Protein AF-A0A7J7LYY7-F1 (afdb_monomer)

Foldseek 3Di:
DVVLCVLLVHDDDDDAAALGAQPFHDDPCNCVVVVHPDSLDLANSLVVVVVVCVVVVAAEDEAEAEEVSCLSLWWDDDDDDPDDDDDDDDDDDPPPPTGQCSLVCQQDVNRHHHLAYEYANYDQADQPQDPVLLVLLPDPPPLPNPSLVVNLCCQLPPVVCLQFPDNVVCDPVVSVSSNVSSPRPCSSVSVSVNSVCSVVSHDDPVSLLSRLVSNLVGSYAYEYEAEPRGSRDHPVSVVVSQVSRDHRYDYDYDDDGCVVCVSVPVSVVVSVRD

Mean predicted aligned error: 10.52 Å

Organism: NCBI:txid39325

Secondary structure (DSSP, 8-state):
-HHHHHHHTS-----PPTTSTTSPPPPHHHHHHTTPPPTTSHHHHHHHHHHHHHHTT--EEEEEEEGGGGGGGG-------SS--------S-TTSS-TTHHHHHHHH-SSSEEEEEEEES--TTS--S-HHHHHHHH--TTIIIIIHHHHHHIIIIIIHHHH-SSGGG--HHHHHHHHGGGGSTTHHHHHHHHHHHTTTSPPPHHHHHHHHHHHHTSS-EEEEEEETT-SSS-HHHHHHHHHT--SSEEEEEE-S-HHHHHHHHHHHHHHHH-

pLDDT: mean 70.55, std 17.81, range [19.17, 91.44]

Radius of gyration: 19.5 Å; Cα contacts (8 Å, |Δi|>4): 344; chains: 1; bounding box: 42×56×46 Å

Solvent-accessible surface area (backbone atoms only — not comparable to full-atom values): 16142 Å² total; per-residue (Å²): 97,70,70,56,19,66,72,64,75,44,92,65,87,85,83,55,52,71,47,33,56,82,36,74,28,79,55,68,65,64,32,59,77,68,72,45,77,63,66,72,39,55,46,45,42,42,54,50,51,55,50,48,33,54,77,70,69,44,47,71,43,70,49,77,19,50,39,75,61,37,51,43,75,66,48,32,78,84,87,80,74,90,86,85,88,88,84,89,82,85,94,79,82,88,81,78,81,40,59,59,57,39,52,50,42,49,68,56,40,92,71,40,41,41,37,26,40,35,36,34,60,59,60,67,69,49,82,82,70,51,72,67,56,51,54,49,58,70,50,82,70,53,46,84,84,49,35,50,61,50,46,51,44,43,53,56,55,52,47,48,54,59,71,39,83,59,52,85,73,63,35,74,68,58,46,47,60,66,44,55,35,72,68,41,70,54,27,70,62,33,48,43,52,40,58,66,48,53,76,73,68,48,39,50,75,66,54,48,54,52,46,49,51,53,43,60,80,39,92,36,42,33,39,39,36,36,35,67,71,40,81,84,52,56,48,68,58,54,53,55,54,44,75,69,32,90,84,38,51,49,78,46,77,35,85,60,62,58,80,75,51,42,56,74,61,46,43,65,52,51,66,73,54,111

Nearest PDB structures (foldseek):
  7ukb-assembly1_A  TM=6.869E-01  e=4.680E-05  synthetic construct
  5o2g-assembly1_B  TM=6.557E-01  e=6.205E-05  Rhodopseudomonas palustris
  6azc-assembly2_B  TM=6.457E-01  e=1.713E-04  Physcomitrium patens
  6azb-assembly2_B  TM=6.489E-01  e=2.846E-04  Physcomitrium patens
  6uh8-assembly1_A  TM=6.280E-01  e=5.925E-04  Petunia x hybrida

Sequence (274 aa):
MEVLARQVGYEVVVFDRPGWGLTSPPRKNVWEENQLPNPYKLKTQVDLLLSFCLEMGLSSVVLVGHDDGAQEFGNPKHVSTPACYSVASNPNSASDFLDLDVVLFLGVSPMVQIRGIVFIGVSLSREVIPAFARILLRTTLGKKHLVWPLLRTEITQVVNQRSWYDVTKLTTEVLNLYKVPLCVEGWDEALHEIGKLSSETFLSTQKVVILLKSLEDLPVLVLVVAGAEDALVSLKYFQVMASKLVNSVSLTVLQGPVLAEVHQRINPWICQVL

InterPro domains:
  IPR000073 Alpha/beta hydrolase fold-1 [PF12697] (7-243)
  IPR029058 Alpha/Beta hydrolase fold [G3DSA:3.40.50.1820] (1-272)
  IPR029058 Alpha/Beta hydrolase fold [SSF53474] (2-270)

Structure (mmCIF, N/CA/C/O backbone):
data_AF-A0A7J7LYY7-F1
#
_entry.id   AF-A0A7J7LYY7-F1
#
loop_
_atom_site.group_PDB
_atom_site.id
_atom_site.type_symbol
_atom_site.label_atom_id
_atom_site.label_alt_id
_atom_site.label_comp_id
_atom_site.label_asym_id
_atom_site.label_entity_id
_atom_site.label_seq_id
_atom_site.pdbx_PDB_ins_code
_atom_site.Cartn_x
_atom_site.Cartn_y
_atom_site.Cartn_z
_atom_site.occupancy
_atom_site.B_iso_or_equiv
_atom_site.auth_seq_id
_atom_site.auth_comp_id
_atom_site.auth_asym_id
_atom_site.auth_atom_id
_atom_site.pdbx_PDB_model_num
ATOM 1 N N . MET A 1 1 ? -8.170 -13.752 -1.050 1.00 61.41 1 MET A N 1
ATOM 2 C CA . MET A 1 1 ? -9.074 -12.791 -0.380 1.00 61.41 1 MET A CA 1
ATOM 3 C C . MET A 1 1 ? -10.262 -13.459 0.286 1.00 61.41 1 MET A C 1
ATOM 5 O O . MET A 1 1 ? -10.510 -13.157 1.440 1.00 61.41 1 MET A O 1
ATOM 9 N N . GLU A 1 2 ? -10.929 -14.421 -0.355 1.00 68.69 2 GLU A N 1
ATOM 10 C CA . GLU A 1 2 ? -12.086 -15.121 0.231 1.00 68.69 2 GLU A CA 1
ATOM 11 C C . GLU A 1 2 ? -11.811 -15.776 1.600 1.00 68.69 2 GLU A C 1
ATOM 13 O O . GLU A 1 2 ? -12.620 -15.664 2.514 1.00 68.69 2 GLU A O 1
ATOM 18 N N . VAL A 1 3 ? -10.639 -16.396 1.786 1.00 72.19 3 VAL A N 1
ATOM 19 C CA . VAL A 1 3 ? -10.226 -16.959 3.089 1.00 72.19 3 VAL A CA 1
ATOM 20 C C . VAL A 1 3 ? -10.144 -15.879 4.169 1.00 72.19 3 VAL A C 1
ATOM 22 O O . VAL A 1 3 ? -10.632 -16.088 5.275 1.00 72.19 3 VAL A O 1
ATOM 25 N N . LEU A 1 4 ? -9.568 -14.720 3.840 1.00 68.56 4 LEU A N 1
ATOM 26 C CA . LEU A 1 4 ? -9.442 -13.605 4.771 1.00 68.56 4 LEU A CA 1
ATOM 27 C C . LEU A 1 4 ? -10.813 -13.004 5.089 1.00 68.56 4 LEU A C 1
ATOM 29 O O . LEU A 1 4 ? -11.130 -12.839 6.259 1.00 68.56 4 LEU A O 1
ATOM 33 N N . ALA A 1 5 ? -11.649 -12.774 4.073 1.00 75.38 5 ALA A N 1
ATOM 34 C CA . ALA A 1 5 ? -13.016 -12.286 4.247 1.00 75.38 5 ALA A CA 1
ATOM 35 C C . ALA A 1 5 ? -13.841 -13.199 5.166 1.00 75.38 5 ALA A C 1
ATOM 37 O O . ALA A 1 5 ? -14.487 -12.729 6.098 1.00 75.38 5 ALA A O 1
ATOM 38 N N . ARG A 1 6 ? -13.738 -14.524 4.991 1.00 77.56 6 ARG A N 1
ATOM 39 C CA . ARG A 1 6 ? -14.373 -15.501 5.892 1.00 77.56 6 ARG A CA 1
ATOM 40 C C . ARG A 1 6 ? -13.821 -15.447 7.320 1.00 77.56 6 ARG A C 1
ATOM 42 O O . ARG A 1 6 ? -14.573 -15.692 8.254 1.00 77.56 6 ARG A O 1
ATOM 49 N N . GLN A 1 7 ? -12.531 -15.159 7.496 1.00 72.31 7 GLN A N 1
ATOM 50 C CA . GLN A 1 7 ? -11.904 -15.058 8.819 1.00 72.31 7 GLN A CA 1
ATOM 51 C C . GLN A 1 7 ? -12.288 -13.783 9.571 1.00 72.31 7 GLN A C 1
ATOM 53 O O . GLN A 1 7 ? -12.459 -13.843 10.785 1.00 72.31 7 GLN A O 1
ATOM 58 N N . VAL A 1 8 ? -12.396 -12.643 8.880 1.00 74.75 8 VAL A N 1
ATOM 59 C CA . VAL A 1 8 ? -12.809 -11.377 9.508 1.00 74.75 8 VAL A CA 1
ATOM 60 C C . VAL A 1 8 ? -14.326 -11.223 9.595 1.00 74.75 8 VAL A C 1
ATOM 62 O O . VAL A 1 8 ? -14.799 -10.455 10.420 1.00 74.75 8 VAL A O 1
ATOM 65 N N . GLY A 1 9 ? -15.094 -11.954 8.781 1.00 81.81 9 GLY A N 1
ATOM 66 C CA . GLY A 1 9 ? -16.549 -11.794 8.693 1.00 81.81 9 GLY A CA 1
ATOM 67 C C . GLY A 1 9 ? -16.989 -10.539 7.928 1.00 81.81 9 GLY A C 1
ATOM 68 O O . GLY A 1 9 ? -18.164 -10.192 7.961 1.00 81.81 9 GLY A O 1
ATOM 69 N N . TYR A 1 10 ? -16.061 -9.886 7.226 1.00 83.69 10 TYR A N 1
ATOM 70 C CA . TYR A 1 10 ? -16.274 -8.664 6.453 1.00 83.69 10 TYR A CA 1
ATOM 71 C C . TYR A 1 10 ? -15.799 -8.851 5.012 1.00 83.69 10 TYR A C 1
ATOM 73 O O . TYR A 1 10 ? -14.941 -9.691 4.725 1.00 83.69 10 TYR A O 1
ATOM 81 N N . GLU A 1 11 ? -16.344 -8.051 4.097 1.00 86.25 11 GLU A N 1
ATOM 82 C CA . GLU A 1 11 ? -15.812 -7.959 2.742 1.00 86.25 11 GLU A CA 1
ATOM 83 C C . GLU A 1 11 ? -14.393 -7.385 2.783 1.00 86.25 11 GLU A C 1
ATOM 85 O O . GLU A 1 11 ? -14.117 -6.417 3.492 1.00 86.25 11 GLU A O 1
ATOM 90 N N . VAL A 1 12 ? -13.476 -7.997 2.031 1.00 84.12 12 VAL A N 1
ATOM 91 C CA . VAL A 1 12 ? -12.094 -7.524 1.952 1.00 84.12 12 VAL A CA 1
ATOM 92 C C . VAL A 1 12 ? -11.748 -7.244 0.508 1.00 84.12 12 VAL A C 1
ATOM 94 O O . VAL A 1 12 ? -11.640 -8.160 -0.311 1.00 84.12 12 VAL A O 1
ATOM 97 N N . VAL A 1 13 ? -11.529 -5.965 0.236 1.00 85.25 13 VAL A N 1
ATOM 98 C CA . VAL A 1 13 ? -11.196 -5.450 -1.085 1.00 85.25 13 VAL A CA 1
ATOM 99 C C . VAL A 1 13 ? -9.721 -5.064 -1.110 1.00 85.25 13 VAL A C 1
ATOM 101 O O . VAL A 1 13 ? -9.219 -4.402 -0.206 1.00 85.25 13 VAL A O 1
ATOM 104 N N . VAL A 1 14 ? -9.019 -5.511 -2.148 1.00 83.25 14 VAL A N 1
ATOM 105 C CA . VAL A 1 14 ? -7.637 -5.124 -2.450 1.00 83.25 14 VAL A CA 1
ATOM 106 C C . VAL A 1 14 ? -7.633 -4.646 -3.886 1.00 83.25 14 VAL A C 1
ATOM 108 O O . VAL A 1 14 ? -8.225 -5.292 -4.750 1.00 83.25 14 VAL A O 1
ATOM 111 N 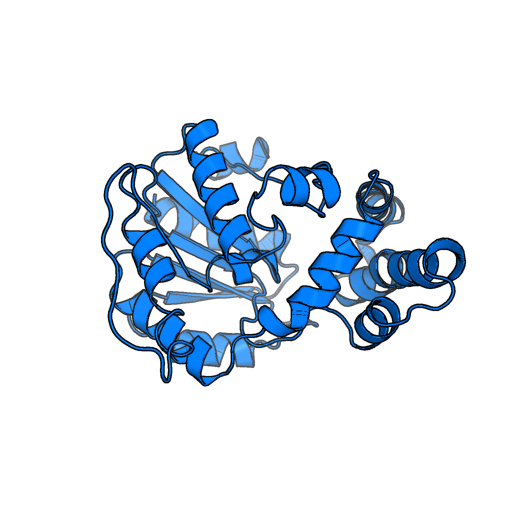N . PHE A 1 15 ? -6.990 -3.515 -4.133 1.00 80.62 15 PHE A N 1
ATOM 112 C CA . PHE A 1 15 ? -6.954 -2.901 -5.447 1.00 80.62 15 PHE A CA 1
ATOM 113 C C . PHE A 1 15 ? -5.536 -2.447 -5.779 1.00 80.62 15 PHE A C 1
ATOM 115 O O . PHE A 1 15 ? -4.739 -2.120 -4.897 1.00 80.62 15 PHE A O 1
ATOM 122 N N . ASP A 1 16 ? -5.249 -2.423 -7.075 1.00 81.94 16 ASP A N 1
ATOM 123 C CA . ASP A 1 16 ? -4.003 -1.915 -7.620 1.00 81.94 16 ASP A CA 1
ATOM 124 C C . ASP A 1 16 ? -4.186 -0.445 -8.009 1.00 81.94 16 ASP A C 1
ATOM 126 O O . ASP A 1 16 ? -5.101 -0.084 -8.755 1.00 81.94 16 ASP A O 1
ATOM 130 N N . ARG A 1 17 ? -3.308 0.426 -7.516 1.00 80.69 17 ARG A N 1
ATOM 131 C CA . ARG A 1 17 ? -3.313 1.852 -7.868 1.00 80.69 17 ARG A CA 1
ATOM 132 C C . ARG A 1 17 ? -2.790 2.079 -9.287 1.00 80.69 17 ARG A C 1
ATOM 134 O O . ARG A 1 17 ? -1.976 1.287 -9.762 1.00 80.69 17 ARG A O 1
ATOM 141 N N . PRO A 1 18 ? -3.146 3.195 -9.949 1.00 82.56 18 PRO A N 1
ATOM 142 C CA . PRO A 1 18 ? -2.504 3.595 -11.197 1.00 82.56 18 PRO A CA 1
ATOM 143 C C . PRO A 1 18 ? -0.972 3.543 -11.106 1.00 82.56 18 PRO A C 1
ATOM 145 O O . PRO A 1 18 ? -0.375 4.172 -10.232 1.00 82.56 18 PRO A O 1
ATOM 148 N N . GLY A 1 19 ? -0.338 2.810 -12.026 1.00 80.81 19 GLY A N 1
ATOM 149 C CA . GLY A 1 19 ? 1.121 2.635 -12.071 1.00 80.81 19 GLY A CA 1
ATOM 150 C C . GLY A 1 19 ? 1.662 1.459 -11.248 1.00 80.81 19 GLY A C 1
ATOM 151 O O . GLY A 1 19 ? 2.860 1.182 -11.312 1.00 80.81 19 GLY A O 1
ATOM 152 N N . TRP A 1 20 ? 0.800 0.742 -10.525 1.00 82.38 20 TRP A N 1
ATOM 153 C CA . TRP A 1 20 ? 1.151 -0.428 -9.726 1.00 82.38 20 TRP A CA 1
ATOM 154 C C . TRP A 1 20 ? 0.286 -1.632 -10.095 1.00 82.38 20 TRP A C 1
ATOM 156 O O . TRP A 1 20 ? -0.831 -1.486 -10.587 1.00 82.38 20 TRP A O 1
ATOM 166 N N . GLY A 1 21 ? 0.819 -2.829 -9.842 1.00 84.19 21 GLY A N 1
ATOM 167 C CA . GLY A 1 21 ? 0.110 -4.083 -10.082 1.00 84.19 21 GLY A CA 1
ATOM 168 C C . GLY A 1 21 ? -0.373 -4.235 -11.527 1.00 84.19 21 GLY A C 1
ATOM 169 O O . GLY A 1 21 ? 0.383 -4.000 -12.469 1.00 84.19 21 GLY A O 1
ATOM 170 N N . LEU A 1 22 ? -1.619 -4.667 -11.701 1.00 83.69 22 LEU A N 1
ATOM 171 C CA . LEU A 1 22 ? -2.226 -4.920 -13.010 1.00 83.69 22 LEU A CA 1
ATOM 172 C C . LEU A 1 22 ? -3.145 -3.788 -13.487 1.00 83.69 22 LEU A C 1
ATOM 174 O O . LEU A 1 22 ? -3.684 -3.862 -14.595 1.00 83.69 22 LEU A O 1
ATOM 178 N N . THR A 1 23 ? -3.312 -2.726 -12.695 1.00 84.06 23 THR A N 1
ATOM 179 C CA . THR A 1 23 ? -4.073 -1.547 -13.116 1.00 84.06 23 THR A CA 1
ATOM 180 C C . THR A 1 23 ? -3.343 -0.846 -14.253 1.00 84.06 23 THR A C 1
ATOM 182 O O . THR A 1 23 ? -2.208 -0.389 -14.109 1.00 84.06 23 THR A O 1
ATOM 185 N N . SER A 1 24 ? -4.021 -0.741 -15.398 1.00 83.44 24 SER A N 1
ATOM 186 C CA . SER A 1 24 ? -3.478 -0.076 -16.583 1.00 83.44 24 SER A CA 1
ATOM 187 C C . SER A 1 24 ? -3.132 1.385 -16.262 1.00 83.44 24 SER A C 1
ATOM 189 O O . SER A 1 24 ? -4.019 2.141 -15.856 1.00 83.44 24 SER A O 1
ATOM 191 N N . PRO A 1 25 ? -1.870 1.812 -16.435 1.00 83.25 25 PRO A N 1
ATOM 192 C CA . PRO A 1 25 ? -1.469 3.173 -16.132 1.00 83.25 25 PRO A CA 1
ATOM 193 C C . PRO A 1 25 ? -2.114 4.167 -17.107 1.00 83.25 25 PRO A C 1
ATOM 195 O O . PRO A 1 25 ? -1.963 4.017 -18.326 1.00 83.25 25 PRO A O 1
ATOM 198 N N . PRO A 1 26 ? -2.800 5.217 -16.619 1.00 86.56 26 PRO A N 1
ATOM 199 C CA . PRO A 1 26 ? -3.327 6.249 -17.495 1.00 86.56 26 PRO A CA 1
ATOM 200 C C . PRO A 1 26 ? -2.183 6.938 -18.240 1.00 86.56 26 PRO A C 1
ATOM 202 O O . PRO A 1 26 ? -1.253 7.487 -17.632 1.00 86.56 26 PRO A O 1
ATOM 205 N N . ARG A 1 27 ? -2.253 6.914 -19.575 1.00 85.62 27 ARG A N 1
ATOM 206 C CA . ARG A 1 27 ? -1.254 7.570 -20.419 1.00 85.62 27 ARG A CA 1
ATOM 207 C C . ARG A 1 27 ? -1.307 9.078 -20.215 1.00 85.62 27 ARG A C 1
ATOM 209 O O . ARG A 1 27 ? -2.380 9.667 -20.111 1.00 85.62 27 ARG A O 1
ATOM 216 N N . LYS A 1 28 ? -0.127 9.698 -20.207 1.00 86.50 28 LYS A N 1
ATOM 217 C CA . LYS A 1 28 ? 0.049 11.127 -19.938 1.00 86.50 28 LYS A CA 1
ATOM 218 C C . LYS A 1 28 ? -0.830 12.031 -20.806 1.00 86.50 28 LYS A C 1
ATOM 220 O O . LYS A 1 28 ? -1.529 12.896 -20.293 1.00 86.50 28 LYS A O 1
ATOM 225 N N . ASN A 1 29 ? -0.845 11.767 -22.107 1.00 85.88 29 ASN A N 1
ATOM 226 C CA . ASN A 1 29 ? -1.644 12.522 -23.062 1.00 85.88 29 ASN A CA 1
ATOM 227 C C . ASN A 1 29 ? -3.151 12.457 -22.762 1.00 85.88 29 ASN A C 1
ATOM 229 O O . ASN A 1 29 ? -3.834 13.458 -22.912 1.00 85.88 29 ASN A O 1
ATOM 233 N N . VAL A 1 30 ? -3.660 11.325 -22.260 1.00 86.06 30 VAL A N 1
ATOM 234 C CA . VAL A 1 30 ? -5.091 11.153 -21.968 1.00 86.06 30 VAL A CA 1
ATOM 235 C C . VAL A 1 30 ? -5.558 12.114 -20.880 1.00 86.06 30 VAL A C 1
ATOM 237 O O . VAL A 1 30 ? -6.607 12.729 -21.035 1.00 86.06 30 VAL A O 1
ATOM 240 N N . TRP A 1 31 ? -4.819 12.269 -19.781 1.00 88.25 31 TRP A N 1
ATOM 241 C CA . TRP A 1 31 ? -5.242 13.192 -18.725 1.00 88.25 31 TRP A CA 1
ATOM 242 C C . TRP A 1 31 ? -4.827 14.642 -18.995 1.00 88.25 31 TRP A C 1
ATOM 244 O O . TRP A 1 31 ? -5.564 15.540 -18.610 1.00 88.25 31 TRP A O 1
ATOM 254 N N . GLU A 1 32 ? -3.730 14.903 -19.714 1.00 88.88 32 GLU A N 1
ATOM 255 C CA . GLU A 1 32 ? -3.366 16.278 -20.094 1.00 88.88 32 GLU A CA 1
ATOM 256 C C . GLU A 1 32 ? -4.334 16.884 -21.119 1.00 88.88 32 GLU A C 1
ATOM 258 O O . GLU A 1 32 ? -4.799 18.006 -20.927 1.00 88.88 32 GLU A O 1
ATOM 263 N N . GLU A 1 33 ? -4.678 16.148 -22.181 1.00 91.44 33 GLU A N 1
ATOM 264 C CA . GLU A 1 33 ? -5.582 16.631 -23.237 1.00 91.44 33 GLU A CA 1
ATOM 265 C C . GLU A 1 33 ? -6.998 16.872 -22.702 1.00 91.44 33 GLU A C 1
ATOM 267 O O . GLU A 1 33 ? -7.645 17.852 -23.070 1.00 91.44 33 GLU A O 1
ATOM 272 N N . ASN A 1 34 ? -7.454 16.022 -21.777 1.00 88.69 34 ASN A N 1
ATOM 273 C CA . ASN A 1 34 ? -8.757 16.155 -21.127 1.00 88.69 34 ASN A CA 1
ATOM 274 C C . ASN A 1 34 ? -8.742 17.090 -19.904 1.00 88.69 34 ASN A C 1
ATOM 276 O O . ASN A 1 34 ? -9.751 17.186 -19.208 1.00 88.69 34 ASN A O 1
ATOM 280 N N . GLN A 1 35 ? -7.621 17.769 -19.624 1.00 89.38 35 GLN A N 1
ATOM 281 C CA . GLN A 1 35 ? -7.454 18.672 -18.473 1.00 89.38 35 GLN A CA 1
ATOM 282 C C . GLN A 1 35 ? -7.794 18.008 -17.122 1.00 89.38 35 GLN A C 1
ATOM 284 O O . GLN A 1 35 ? -8.257 18.657 -16.183 1.00 89.38 35 GLN A O 1
ATOM 289 N N . LEU A 1 36 ? -7.560 16.700 -17.024 1.00 88.62 36 LEU A N 1
ATOM 290 C CA . LEU A 1 36 ? -7.764 15.908 -15.819 1.00 88.62 36 LEU A CA 1
ATOM 291 C C . LEU A 1 36 ? -6.560 16.046 -14.872 1.00 88.62 36 LEU A C 1
ATOM 293 O O . LEU A 1 36 ? -5.426 16.265 -15.316 1.00 88.62 36 LEU A O 1
ATOM 297 N N . PRO A 1 37 ? -6.770 15.905 -13.551 1.00 86.81 37 PRO A N 1
ATOM 298 C CA . PRO A 1 37 ? -5.673 15.925 -12.596 1.00 86.81 37 PRO A CA 1
ATOM 299 C C . PRO A 1 37 ? -4.715 14.748 -12.833 1.00 86.81 37 PRO A C 1
ATOM 301 O O . PRO A 1 37 ? -5.126 13.656 -13.222 1.00 86.81 37 PRO A O 1
ATOM 304 N N . ASN A 1 38 ? -3.424 14.970 -12.572 1.00 86.19 38 ASN A N 1
ATOM 305 C CA . ASN A 1 38 ? -2.407 13.931 -12.716 1.00 86.19 38 ASN A CA 1
ATOM 306 C C . ASN A 1 38 ? -2.706 12.766 -11.744 1.00 86.19 38 ASN A C 1
ATOM 308 O O . ASN A 1 38 ? -2.656 12.981 -10.530 1.00 86.19 38 ASN A O 1
ATOM 312 N N . PRO A 1 39 ? -2.955 11.540 -12.246 1.00 86.31 39 PRO A N 1
ATOM 313 C CA . PRO A 1 39 ? -3.400 10.405 -11.437 1.00 86.31 39 PRO A CA 1
ATOM 314 C C . PRO A 1 39 ? -2.345 9.910 -10.447 1.00 86.31 39 PRO A C 1
ATOM 316 O O . PRO A 1 39 ? -2.682 9.196 -9.513 1.00 86.31 39 PRO A O 1
ATOM 319 N N . TYR A 1 40 ? -1.076 10.279 -10.619 1.00 84.12 40 TYR A N 1
ATOM 320 C CA . TYR A 1 40 ? 0.020 9.871 -9.737 1.00 84.12 40 TYR A CA 1
ATOM 321 C C . TYR A 1 40 ? 0.266 10.861 -8.591 1.00 84.12 40 TYR A C 1
ATOM 323 O O . TYR A 1 40 ? 1.121 10.618 -7.742 1.00 84.12 40 TYR A O 1
ATOM 331 N N . LYS A 1 41 ? -0.468 11.982 -8.547 1.00 80.00 41 LYS A N 1
ATOM 332 C CA . LYS A 1 41 ? -0.431 12.893 -7.401 1.00 80.00 41 LYS A CA 1
ATOM 333 C C . LYS A 1 41 ? -1.177 12.286 -6.226 1.00 80.00 41 LYS A C 1
ATOM 335 O O . LYS A 1 41 ? -2.271 11.755 -6.387 1.00 80.00 41 LYS A O 1
ATOM 340 N N . LEU A 1 42 ? -0.617 12.478 -5.035 1.00 71.38 42 LEU A N 1
ATOM 341 C CA . LEU A 1 42 ? -1.128 11.905 -3.793 1.00 71.38 42 LEU A CA 1
ATOM 342 C C . LEU A 1 42 ? -2.614 12.200 -3.573 1.00 71.38 42 LEU A C 1
ATOM 344 O O . LEU A 1 42 ? -3.415 11.302 -3.354 1.00 71.38 42 LEU A O 1
ATOM 348 N N . LYS A 1 43 ? -3.000 13.461 -3.755 1.00 72.25 43 LYS A N 1
ATOM 349 C CA . LYS A 1 43 ? -4.388 13.890 -3.618 1.00 72.25 43 LYS A CA 1
ATOM 350 C C . LYS A 1 43 ? -5.328 13.222 -4.633 1.00 72.25 43 LYS A C 1
ATOM 352 O O . LYS A 1 43 ? -6.427 12.821 -4.279 1.00 72.25 43 LYS A O 1
ATOM 357 N N . THR A 1 44 ? -4.892 13.058 -5.880 1.00 78.25 44 THR A N 1
ATOM 358 C CA . THR A 1 44 ? -5.696 12.377 -6.904 1.00 78.25 44 THR A CA 1
ATOM 359 C C . THR A 1 44 ? -5.843 10.889 -6.604 1.00 78.25 44 THR A C 1
ATOM 361 O O . THR A 1 44 ? -6.902 10.333 -6.856 1.00 78.25 44 THR A O 1
ATOM 364 N N . GLN A 1 45 ? -4.832 10.250 -6.012 1.00 77.06 45 GLN A N 1
ATOM 365 C CA . GLN A 1 45 ? -4.946 8.866 -5.548 1.00 77.06 45 GLN A CA 1
ATOM 366 C C . GLN A 1 45 ? -5.973 8.714 -4.415 1.00 77.06 45 GLN A C 1
ATOM 368 O O . GLN A 1 45 ? -6.757 7.771 -4.435 1.00 77.06 45 GLN A O 1
ATOM 373 N N . VAL A 1 46 ? -6.044 9.673 -3.483 1.00 75.19 46 VAL A N 1
ATOM 374 C CA . VAL A 1 46 ? -7.098 9.702 -2.449 1.00 75.19 46 VAL A CA 1
ATOM 375 C C . VAL A 1 46 ? -8.484 9.845 -3.074 1.00 75.19 46 VAL A C 1
ATOM 377 O O . VAL A 1 46 ? -9.393 9.091 -2.731 1.00 75.19 46 VAL A O 1
ATOM 380 N N . ASP A 1 47 ? -8.643 10.771 -4.023 1.00 77.06 47 ASP A N 1
ATOM 381 C CA . ASP A 1 47 ? -9.910 10.967 -4.737 1.00 77.06 47 ASP A CA 1
ATOM 382 C C . ASP A 1 47 ? -10.327 9.684 -5.490 1.00 77.06 47 ASP A C 1
ATOM 384 O O . ASP A 1 47 ? -11.499 9.296 -5.476 1.00 77.06 47 ASP A O 1
ATOM 388 N N . LEU A 1 48 ? -9.363 8.989 -6.107 1.00 81.69 48 LEU A N 1
ATOM 389 C CA . LEU A 1 48 ? -9.574 7.705 -6.781 1.00 81.69 48 LEU A CA 1
ATOM 390 C C . LEU A 1 48 ? -9.952 6.590 -5.802 1.00 81.69 48 LEU A C 1
ATOM 392 O O . LEU A 1 48 ? -10.855 5.821 -6.114 1.00 81.69 48 LEU A O 1
ATOM 396 N N . LEU A 1 49 ? -9.323 6.514 -4.625 1.00 80.75 49 LEU A N 1
ATOM 397 C CA . LEU A 1 49 ? -9.677 5.556 -3.574 1.00 80.75 49 LEU A CA 1
ATOM 398 C C . LEU A 1 49 ? -11.121 5.762 -3.098 1.00 80.75 49 LEU A C 1
ATOM 400 O O . LEU A 1 49 ? -11.883 4.803 -3.006 1.00 80.75 49 LEU A O 1
ATOM 404 N N . LEU A 1 50 ? -11.519 7.006 -2.819 1.00 79.62 50 LEU A N 1
ATOM 405 C CA . LEU A 1 50 ? -12.888 7.305 -2.392 1.00 79.62 50 LEU A CA 1
ATOM 406 C C . LEU A 1 50 ? -13.899 6.996 -3.500 1.00 79.62 50 LEU A C 1
ATOM 408 O O . LEU A 1 50 ? -14.937 6.397 -3.230 1.00 79.62 50 LEU A O 1
ATOM 412 N N . SER A 1 51 ? -13.577 7.347 -4.747 1.00 83.38 51 SER A N 1
ATOM 413 C CA . SER A 1 51 ? -14.414 7.021 -5.908 1.00 83.38 51 SER A CA 1
ATOM 414 C C . SER A 1 51 ? -14.537 5.510 -6.104 1.00 83.38 51 SER A C 1
ATOM 416 O O . SER A 1 51 ? -15.628 5.011 -6.351 1.00 83.38 51 SER A O 1
ATOM 418 N N . PHE A 1 52 ? -13.442 4.769 -5.926 1.00 84.25 52 PHE A N 1
ATOM 419 C CA . PHE A 1 52 ? -13.436 3.312 -5.963 1.00 84.25 52 PHE A CA 1
ATOM 420 C C . PHE A 1 52 ? -14.341 2.720 -4.879 1.00 84.25 52 PHE A C 1
ATOM 422 O O . PHE A 1 52 ? -15.157 1.857 -5.184 1.00 84.25 52 PHE A O 1
ATOM 429 N N . CYS A 1 53 ? -14.269 3.216 -3.639 1.00 83.25 53 CYS A N 1
ATOM 430 C CA . CYS A 1 53 ? -15.182 2.790 -2.578 1.00 83.25 53 CYS A CA 1
ATOM 431 C C . CYS A 1 53 ? -16.650 3.017 -2.964 1.00 83.25 53 CYS A C 1
ATOM 433 O O . CYS A 1 53 ? -17.468 2.121 -2.777 1.00 83.25 53 CYS A O 1
ATOM 435 N N . LEU A 1 54 ? -16.977 4.175 -3.545 1.00 84.62 54 LEU A N 1
ATOM 436 C CA . LEU A 1 54 ? -18.340 4.494 -3.979 1.00 84.62 54 LEU A CA 1
ATOM 437 C C . LEU A 1 54 ? -18.838 3.580 -5.100 1.00 84.62 54 LEU A C 1
ATOM 439 O O . LEU A 1 54 ? -19.939 3.046 -4.996 1.00 84.62 54 LEU A O 1
ATOM 443 N N . GLU A 1 55 ? -18.028 3.371 -6.138 1.00 87.38 55 GLU A N 1
ATOM 444 C CA . GLU A 1 55 ? -18.349 2.481 -7.264 1.00 87.38 55 GLU A CA 1
ATOM 445 C C . GLU A 1 55 ? -18.516 1.023 -6.814 1.00 87.38 55 GLU A C 1
ATOM 447 O O . GLU A 1 55 ? -19.365 0.296 -7.326 1.00 87.38 55 GLU A O 1
ATOM 452 N N . MET A 1 56 ? -17.753 0.603 -5.801 1.00 87.38 56 MET A N 1
ATOM 453 C CA . MET A 1 56 ? -17.875 -0.720 -5.184 1.00 87.38 56 MET A CA 1
ATOM 454 C C . MET A 1 56 ? -19.030 -0.818 -4.172 1.00 87.38 56 MET A C 1
ATOM 456 O O . MET A 1 56 ? -19.266 -1.891 -3.622 1.00 87.38 56 MET A O 1
ATOM 460 N N . GLY A 1 57 ? -19.758 0.272 -3.905 1.00 87.25 57 GLY A N 1
ATOM 461 C CA . GLY A 1 57 ? -20.860 0.300 -2.938 1.00 87.25 57 GLY A CA 1
ATOM 462 C C . GLY A 1 57 ? -20.420 0.241 -1.468 1.00 87.25 57 GLY A C 1
ATOM 463 O O . GLY A 1 57 ? -21.226 -0.092 -0.597 1.00 87.25 57 GLY A O 1
ATOM 464 N N . LEU A 1 58 ? -19.160 0.565 -1.171 1.00 85.00 58 LEU A N 1
ATOM 465 C CA . LEU A 1 58 ? -18.590 0.554 0.175 1.00 85.00 58 LEU A CA 1
ATOM 466 C C . LEU A 1 58 ? -18.928 1.856 0.913 1.00 85.00 58 LEU A C 1
ATOM 468 O O . LEU A 1 58 ? -18.362 2.911 0.634 1.00 85.00 58 LEU A O 1
ATOM 472 N N . SER A 1 59 ? -19.830 1.780 1.890 1.00 82.12 59 SER A N 1
ATOM 473 C CA . SER A 1 59 ? -20.303 2.939 2.665 1.00 82.12 59 SER A CA 1
ATOM 474 C C . SER A 1 59 ? -19.659 3.082 4.045 1.00 82.12 59 SER A C 1
ATOM 476 O O . SER A 1 59 ? -19.694 4.165 4.623 1.00 82.12 59 SER A O 1
ATOM 478 N N . SER A 1 60 ? -19.063 2.015 4.583 1.00 86.00 60 SER A N 1
ATOM 479 C CA . SER A 1 60 ? -18.354 2.007 5.866 1.00 86.00 60 SER A CA 1
ATOM 480 C C . SER A 1 60 ? -17.114 1.129 5.749 1.00 86.00 60 SER A C 1
ATOM 482 O O . SER A 1 60 ? -17.237 -0.062 5.467 1.00 86.00 60 SER A O 1
ATOM 484 N N . VAL A 1 61 ? -15.925 1.703 5.934 1.00 85.00 61 VAL A N 1
ATOM 485 C CA . VAL A 1 61 ? -14.656 1.028 5.623 1.00 85.00 61 VAL A CA 1
ATOM 486 C C . VAL A 1 61 ? -13.619 1.184 6.731 1.00 85.00 61 VAL A C 1
ATOM 488 O O . VAL A 1 61 ? -13.576 2.191 7.440 1.00 85.00 61 VAL A O 1
ATOM 491 N N . VAL A 1 62 ? -12.738 0.190 6.835 1.00 83.25 62 VAL A N 1
ATOM 492 C CA . VAL A 1 62 ? -11.439 0.320 7.503 1.00 83.25 62 VAL A CA 1
ATOM 493 C C . VAL A 1 62 ? -10.369 0.309 6.425 1.00 83.25 62 VAL A C 1
ATOM 495 O O . VAL A 1 62 ? -10.307 -0.610 5.609 1.00 83.25 62 VAL A O 1
ATOM 498 N N . LEU A 1 63 ? -9.534 1.341 6.413 1.00 83.50 63 LEU A N 1
ATOM 499 C CA . LEU A 1 63 ? -8.470 1.489 5.429 1.00 83.50 63 LEU A CA 1
ATOM 500 C C . LEU A 1 63 ? -7.196 0.841 5.962 1.00 83.50 63 LEU A C 1
ATOM 502 O O . LEU A 1 63 ? -6.793 1.111 7.089 1.00 83.50 63 LEU A O 1
ATOM 506 N N . VAL A 1 64 ? -6.552 -0.010 5.165 1.00 80.62 64 VAL A N 1
ATOM 507 C CA . VAL A 1 64 ? -5.307 -0.691 5.546 1.00 80.62 64 VAL A CA 1
ATOM 508 C C . VAL A 1 64 ? -4.205 -0.293 4.569 1.00 80.62 64 VAL A C 1
ATOM 510 O O . VAL A 1 64 ? -4.265 -0.631 3.390 1.00 80.62 64 VAL A O 1
ATOM 513 N N . GLY A 1 65 ? -3.200 0.429 5.060 1.00 77.94 65 GLY A N 1
ATOM 514 C CA . GLY A 1 65 ? -2.045 0.890 4.293 1.00 77.94 65 GLY A CA 1
ATOM 515 C C . GLY A 1 65 ? -0.762 0.170 4.679 1.00 77.94 65 GLY A C 1
ATOM 516 O O . GLY A 1 65 ? -0.472 0.006 5.864 1.00 77.94 65 GLY A O 1
ATOM 517 N N . HIS A 1 66 ? 0.042 -0.193 3.680 1.00 77.31 66 HIS A N 1
ATOM 518 C CA . HIS A 1 66 ? 1.384 -0.743 3.866 1.00 77.31 66 HIS A CA 1
ATOM 519 C C . HIS A 1 66 ? 2.426 0.084 3.102 1.00 77.31 66 HIS A C 1
ATOM 521 O O . HIS A 1 66 ? 2.229 0.362 1.918 1.00 77.31 66 HIS A O 1
ATOM 527 N N . ASP A 1 67 ? 3.528 0.448 3.767 1.00 72.62 67 ASP A N 1
ATOM 528 C CA . ASP A 1 67 ? 4.625 1.275 3.225 1.00 72.62 67 ASP A CA 1
ATOM 529 C C . ASP A 1 67 ? 4.108 2.533 2.481 1.00 72.62 67 ASP A C 1
ATOM 531 O O . ASP A 1 67 ? 3.430 3.367 3.087 1.00 72.62 67 ASP A O 1
ATOM 535 N N . ASP A 1 68 ? 4.350 2.663 1.170 1.00 58.66 68 ASP A N 1
ATOM 536 C CA . ASP A 1 68 ? 3.856 3.772 0.333 1.00 58.66 68 ASP A CA 1
ATOM 537 C C . ASP A 1 68 ? 2.333 3.843 0.213 1.00 58.66 68 ASP A C 1
ATOM 539 O O . ASP A 1 68 ? 1.782 4.923 0.001 1.00 58.66 68 ASP A O 1
ATOM 543 N N . GLY A 1 69 ? 1.635 2.712 0.345 1.00 51.38 69 GLY A N 1
ATOM 544 C CA . GLY A 1 69 ? 0.172 2.684 0.319 1.00 51.38 69 GLY A CA 1
ATOM 545 C C . GLY A 1 69 ? -0.444 3.461 1.481 1.00 51.38 69 GLY A C 1
ATOM 546 O O . GLY A 1 69 ? -1.606 3.840 1.425 1.00 51.38 69 GLY A O 1
ATOM 547 N N . ALA A 1 70 ? 0.334 3.735 2.529 1.00 50.69 70 ALA A N 1
ATOM 548 C CA . ALA A 1 70 ? -0.119 4.530 3.653 1.00 50.69 70 ALA A CA 1
ATOM 549 C C . ALA A 1 70 ? 0.149 6.035 3.535 1.00 50.69 70 ALA A C 1
ATOM 551 O O . ALA A 1 70 ? -0.501 6.814 4.231 1.00 50.69 70 ALA A O 1
ATOM 552 N N . GLN A 1 71 ? 1.080 6.459 2.671 1.00 49.47 71 GLN A N 1
ATOM 553 C CA . GLN A 1 71 ? 1.345 7.887 2.446 1.00 49.47 71 GLN A CA 1
ATOM 554 C C . GLN A 1 71 ? 0.133 8.592 1.824 1.00 49.47 71 GLN A C 1
ATOM 556 O O . GLN A 1 71 ? -0.037 9.796 1.997 1.00 49.47 71 GLN A O 1
ATOM 561 N N . GLU A 1 72 ? -0.744 7.841 1.153 1.00 46.69 72 GLU A N 1
ATOM 562 C CA . GLU A 1 72 ? -1.998 8.344 0.578 1.00 46.69 72 GLU A CA 1
ATOM 563 C C . GLU A 1 72 ? -2.957 8.887 1.617 1.00 46.69 72 GLU A C 1
ATOM 565 O O . GLU A 1 72 ? -3.644 9.867 1.365 1.00 46.69 72 GLU A O 1
ATOM 570 N N . PHE A 1 73 ? -2.935 8.350 2.830 1.00 43.41 73 PHE A N 1
ATOM 571 C CA . PHE A 1 73 ? -3.780 8.853 3.906 1.00 43.41 73 PHE A CA 1
ATOM 572 C C . PHE A 1 73 ? -3.296 10.209 4.466 1.00 43.41 73 PHE A C 1
ATOM 574 O O . PHE A 1 73 ? -3.861 10.694 5.443 1.00 43.41 73 PHE A O 1
ATOM 581 N N . GLY A 1 74 ? -2.261 10.829 3.873 1.00 34.12 74 GLY A N 1
ATOM 582 C CA . GLY A 1 74 ? -1.532 11.960 4.451 1.00 34.12 74 GLY A CA 1
ATOM 583 C C . GLY A 1 74 ? -1.191 13.146 3.536 1.00 34.12 74 GLY A C 1
ATOM 584 O O . GLY A 1 74 ? -0.090 13.669 3.695 1.00 34.12 74 GLY A O 1
ATOM 585 N N . ASN A 1 75 ? -2.064 13.609 2.617 1.00 34.09 75 ASN A N 1
ATOM 586 C CA . ASN A 1 75 ? -1.917 14.948 1.982 1.00 34.09 75 ASN A CA 1
ATOM 587 C C . ASN A 1 75 ? -3.195 15.498 1.260 1.00 34.09 75 ASN A C 1
ATOM 589 O O . ASN A 1 75 ? -3.690 14.831 0.348 1.00 34.09 75 ASN A O 1
ATOM 593 N N . PRO A 1 76 ? -3.707 16.716 1.567 1.00 47.34 76 PRO A N 1
ATOM 594 C CA . PRO A 1 76 ? -4.838 17.410 0.916 1.00 47.34 76 PRO A CA 1
ATOM 595 C C . PRO A 1 76 ? -4.463 18.594 -0.002 1.00 47.34 76 PRO A C 1
ATOM 597 O O . PRO A 1 76 ? -3.667 19.459 0.352 1.00 47.34 76 PRO A O 1
ATOM 600 N N . LYS A 1 77 ? -5.222 18.755 -1.103 1.00 28.78 77 LYS A N 1
ATOM 601 C CA . LYS A 1 77 ? -5.799 20.061 -1.496 1.00 28.78 77 LYS A CA 1
ATOM 602 C C . LYS A 1 77 ? -6.885 19.984 -2.583 1.00 28.78 77 LYS A C 1
ATOM 604 O O . LYS A 1 77 ? -6.599 19.565 -3.700 1.00 28.78 77 LYS A O 1
ATOM 609 N N . HIS A 1 78 ? -8.060 20.557 -2.297 1.00 29.64 78 HIS A N 1
ATOM 610 C CA . HIS A 1 78 ? -9.247 20.833 -3.144 1.00 29.64 78 HIS A CA 1
ATOM 611 C C . HIS A 1 78 ? -10.357 19.769 -3.191 1.00 29.64 78 HIS A C 1
ATOM 613 O O . HIS A 1 78 ? -10.367 18.906 -4.061 1.00 29.64 78 HIS A O 1
ATOM 619 N N . VAL A 1 79 ? -11.368 19.941 -2.342 1.00 29.39 79 VAL A N 1
ATOM 620 C CA . VAL A 1 79 ? -12.738 19.494 -2.612 1.00 29.39 79 VAL A CA 1
ATOM 621 C C . VAL A 1 79 ? -13.457 20.651 -3.297 1.00 29.39 79 VAL A C 1
ATOM 623 O O . VAL A 1 79 ? -13.514 21.753 -2.753 1.00 29.39 79 VAL A O 1
ATOM 626 N N . SER A 1 80 ? -13.993 20.395 -4.484 1.00 22.69 80 SER A N 1
ATOM 627 C CA . SER A 1 80 ? -15.047 21.213 -5.077 1.00 22.69 80 SER A CA 1
ATOM 628 C C . SER A 1 80 ? -16.291 20.336 -5.110 1.00 22.69 80 SER A C 1
ATOM 630 O O . SER A 1 80 ? -16.354 19.369 -5.865 1.00 22.69 80 SER A O 1
ATOM 632 N N . THR A 1 81 ? -17.260 20.655 -4.262 1.00 25.23 81 THR A N 1
ATOM 633 C CA . THR A 1 81 ? -18.658 20.227 -4.374 1.00 25.23 81 THR A CA 1
ATOM 634 C C . THR A 1 81 ? -19.255 20.641 -5.732 1.00 25.23 81 THR A C 1
ATOM 636 O O . THR A 1 81 ? -18.713 21.531 -6.398 1.00 25.23 81 THR A O 1
ATOM 639 N N . PRO A 1 82 ? -20.378 20.040 -6.178 1.00 29.52 82 PRO A N 1
ATOM 640 C CA . PRO A 1 82 ? -21.048 20.507 -7.383 1.00 29.52 82 PRO A CA 1
ATOM 641 C C . PRO A 1 82 ? -21.659 21.895 -7.115 1.00 29.52 82 PRO A C 1
ATOM 643 O O . PRO A 1 82 ? -22.405 22.071 -6.158 1.00 29.52 82 PRO A O 1
ATOM 646 N N . ALA A 1 83 ? -21.352 22.850 -7.999 1.00 22.61 83 ALA A N 1
ATOM 647 C CA . ALA A 1 83 ? -21.897 24.211 -8.098 1.00 22.61 83 ALA A CA 1
ATOM 648 C C . ALA A 1 83 ? -21.518 25.242 -7.001 1.00 22.61 83 ALA A C 1
ATOM 650 O O . ALA A 1 83 ? -22.028 25.213 -5.887 1.00 22.61 83 ALA A O 1
ATOM 651 N N . CYS A 1 84 ? -20.710 26.242 -7.396 1.00 19.17 84 CYS A N 1
ATOM 652 C CA . CYS A 1 84 ? -20.953 27.702 -7.310 1.00 19.17 84 CYS A CA 1
ATOM 653 C C . CYS A 1 84 ? -19.652 28.505 -7.056 1.00 19.17 84 CYS A C 1
ATOM 655 O O . CYS A 1 84 ? -18.807 28.135 -6.247 1.00 19.17 84 CYS A O 1
ATOM 657 N N . TYR A 1 85 ? -19.491 29.608 -7.791 1.00 22.39 85 TYR A N 1
ATOM 658 C CA . TYR A 1 85 ? -18.337 30.517 -7.798 1.00 22.39 85 TYR A CA 1
ATOM 659 C C . TYR A 1 85 ? -18.170 31.322 -6.494 1.00 22.39 85 TYR A C 1
ATOM 661 O O . TYR A 1 85 ? -19.156 31.771 -5.921 1.00 22.39 85 TYR A O 1
ATOM 669 N N . SER A 1 86 ? -16.930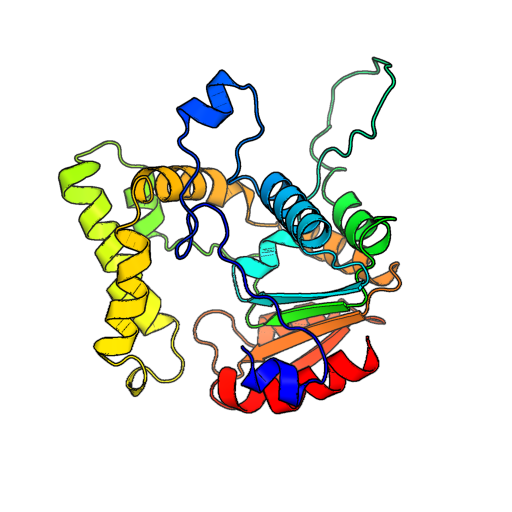 31.691 -6.143 1.00 19.25 86 SER A N 1
ATOM 670 C CA . SER A 1 86 ? -16.499 33.107 -6.107 1.00 19.25 86 SER A CA 1
ATOM 671 C C . SER A 1 86 ? -14.984 33.249 -5.894 1.00 19.25 86 SER A C 1
ATOM 673 O O . SER A 1 86 ? -14.308 32.366 -5.375 1.00 19.25 86 SER A O 1
ATOM 675 N N . VAL A 1 87 ? -14.464 34.365 -6.403 1.00 22.89 87 VAL A N 1
ATOM 676 C CA . VAL A 1 87 ? -13.057 34.741 -6.576 1.00 22.89 87 VAL A CA 1
ATOM 677 C C . VAL A 1 87 ? -12.637 35.767 -5.511 1.00 22.89 87 VAL A C 1
ATOM 679 O O . VAL A 1 87 ? -13.444 36.596 -5.109 1.00 22.89 87 VAL A O 1
ATOM 682 N N . ALA A 1 88 ? -11.330 35.756 -5.211 1.00 21.75 88 ALA A N 1
ATOM 683 C CA . ALA A 1 88 ? -10.475 36.794 -4.611 1.00 21.75 88 ALA A CA 1
ATOM 684 C C . ALA A 1 88 ? -10.380 36.915 -3.078 1.00 21.75 88 ALA A C 1
ATOM 686 O O . ALA A 1 88 ? -11.245 37.485 -2.427 1.00 21.75 88 ALA A O 1
ATOM 687 N N . SER A 1 89 ? -9.177 36.615 -2.567 1.00 21.97 89 SER A N 1
ATOM 688 C CA . SER A 1 89 ? -8.330 37.637 -1.928 1.00 21.97 89 SER A CA 1
ATOM 689 C C . SER A 1 89 ? -6.864 37.180 -1.805 1.00 21.97 89 SER A C 1
ATOM 691 O O . SER A 1 89 ? -6.572 36.212 -1.117 1.00 21.97 89 SER A O 1
ATOM 693 N N . ASN A 1 90 ? -5.997 37.926 -2.497 1.00 21.33 90 ASN A N 1
ATOM 694 C CA . ASN A 1 90 ? -4.550 38.170 -2.362 1.00 21.33 90 ASN A CA 1
ATOM 695 C C . ASN A 1 90 ? -3.537 37.016 -2.106 1.00 21.33 90 ASN A C 1
ATOM 697 O O . ASN A 1 90 ? -3.650 36.286 -1.124 1.00 21.33 90 ASN A O 1
ATOM 701 N N . PRO A 1 91 ? -2.463 36.909 -2.923 1.00 33.47 91 PRO A N 1
ATOM 702 C CA . PRO A 1 91 ? -1.441 35.878 -2.811 1.00 33.47 91 PRO A CA 1
ATOM 703 C C . PRO A 1 91 ? -0.295 36.384 -1.935 1.00 33.47 91 PRO A C 1
ATOM 705 O O . PRO A 1 91 ? 0.327 37.373 -2.289 1.00 33.47 91 PRO A O 1
ATOM 708 N N . ASN A 1 92 ? -0.011 35.732 -0.813 1.00 25.56 92 ASN A N 1
ATOM 709 C CA . ASN A 1 92 ? 1.324 35.646 -0.208 1.00 25.56 92 ASN A CA 1
ATOM 710 C C . ASN A 1 92 ? 1.229 34.631 0.946 1.00 25.56 92 ASN A C 1
ATOM 712 O O . ASN A 1 92 ? 0.377 34.785 1.807 1.00 25.56 92 ASN A O 1
ATOM 716 N N . SER A 1 93 ? 2.069 33.587 0.913 1.00 31.88 93 SER A N 1
ATOM 717 C CA . SER A 1 93 ? 2.170 32.453 1.867 1.00 31.88 93 SER A CA 1
ATOM 718 C C . SER A 1 93 ? 1.109 31.328 1.811 1.00 31.88 93 SER A C 1
ATOM 720 O O . SER A 1 93 ? 0.727 30.764 2.833 1.00 31.88 93 SER A O 1
ATOM 722 N N . ALA A 1 94 ? 0.652 30.936 0.617 1.00 28.47 94 ALA A N 1
ATOM 723 C CA . ALA A 1 94 ? -0.397 29.920 0.433 1.00 28.47 94 ALA A CA 1
ATOM 724 C C . ALA A 1 94 ? 0.053 28.434 0.475 1.00 28.47 94 ALA A C 1
ATOM 726 O O . ALA A 1 94 ? -0.732 27.569 0.078 1.00 28.47 94 ALA A O 1
ATOM 727 N N . SER A 1 95 ? 1.279 28.109 0.907 1.00 34.34 95 SER A N 1
ATOM 728 C CA . SER A 1 95 ? 1.807 26.727 0.912 1.00 34.34 95 SER A CA 1
ATOM 729 C C . SER A 1 95 ? 1.584 25.945 2.211 1.00 34.34 95 SER A C 1
ATOM 731 O O . SER A 1 95 ? 1.715 24.724 2.196 1.00 34.34 95 SER A O 1
ATOM 733 N N . ASP A 1 96 ? 1.233 26.616 3.311 1.00 32.38 96 ASP A N 1
ATOM 734 C CA . ASP A 1 96 ? 1.451 26.046 4.652 1.00 32.38 96 ASP A CA 1
ATOM 735 C C . ASP A 1 96 ? 0.169 25.547 5.347 1.00 32.38 96 ASP A C 1
ATOM 737 O O . ASP A 1 96 ? 0.243 24.823 6.333 1.00 32.38 96 ASP A O 1
ATOM 741 N N . PHE A 1 97 ? -1.013 25.872 4.814 1.00 28.77 97 PHE A N 1
ATOM 742 C CA . PHE A 1 97 ? -2.321 25.580 5.433 1.00 28.77 97 PHE A CA 1
ATOM 743 C C . PHE A 1 97 ? -3.052 24.359 4.854 1.00 28.77 97 PHE A C 1
ATOM 745 O O . PHE A 1 97 ? -4.222 24.137 5.132 1.00 28.77 97 PHE A O 1
ATOM 752 N N . LEU A 1 98 ? -2.382 23.591 4.002 1.00 33.56 98 LEU A N 1
ATOM 753 C CA . LEU A 1 98 ? -3.034 22.670 3.066 1.00 33.56 98 LEU A CA 1
ATOM 754 C C . LEU A 1 98 ? -3.065 21.242 3.551 1.00 33.56 98 LEU A C 1
ATOM 756 O O . LEU A 1 98 ? -3.921 20.503 3.105 1.00 33.56 98 LEU A O 1
ATOM 760 N N . ASP A 1 99 ? -2.171 20.896 4.475 1.00 37.38 99 ASP A N 1
ATOM 761 C CA . ASP A 1 99 ? -1.903 19.528 4.909 1.00 37.38 99 ASP A CA 1
ATOM 762 C C . ASP A 1 99 ? -2.981 18.951 5.864 1.00 37.38 99 ASP A C 1
ATOM 764 O O . ASP A 1 99 ? -3.009 17.744 6.092 1.00 37.38 99 ASP A O 1
ATOM 768 N N . LEU A 1 100 ? -3.891 19.782 6.396 1.00 32.06 100 LEU A N 1
ATOM 769 C CA . LEU A 1 100 ? -4.819 19.440 7.493 1.00 32.06 100 LEU A CA 1
ATOM 770 C C . LEU A 1 100 ? -6.178 18.839 7.056 1.00 32.06 100 LEU A C 1
ATOM 772 O O . LEU A 1 100 ? -6.791 18.077 7.801 1.00 32.06 100 LEU A O 1
ATOM 776 N N . ASP A 1 101 ? -6.658 19.158 5.852 1.00 35.94 101 ASP A N 1
ATOM 777 C CA . ASP A 1 101 ? -8.061 18.946 5.450 1.00 35.94 101 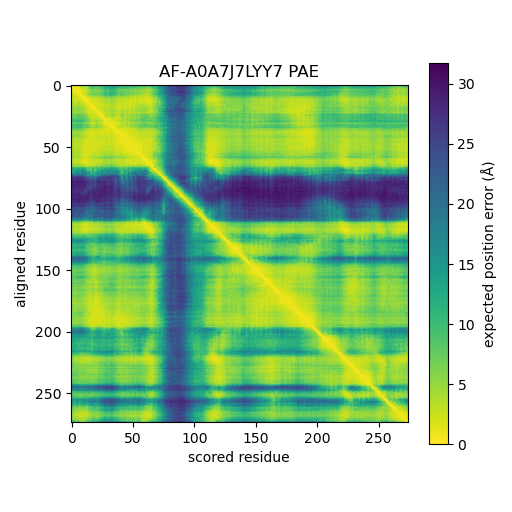ASP A CA 1
ATOM 778 C C . ASP A 1 101 ? -8.440 17.501 5.031 1.00 35.94 101 ASP A C 1
ATOM 780 O O . ASP A 1 101 ? -9.613 17.148 5.083 1.00 35.94 101 ASP A O 1
ATOM 784 N N . VAL A 1 102 ? -7.500 16.628 4.632 1.00 40.09 102 VAL A N 1
ATOM 785 C CA . VAL A 1 102 ? -7.772 15.217 4.217 1.00 40.09 102 VAL A CA 1
ATOM 786 C C . VAL A 1 102 ? -7.988 14.323 5.417 1.00 40.09 102 VAL A C 1
ATOM 788 O O . VAL A 1 102 ? -8.825 13.432 5.356 1.00 40.09 102 VAL A O 1
ATOM 791 N N . VAL A 1 103 ? -7.288 14.586 6.518 1.00 36.59 103 VAL A N 1
ATOM 792 C CA . VAL A 1 103 ? -7.561 13.909 7.784 1.00 36.59 103 VAL A CA 1
ATOM 793 C C . VAL A 1 103 ? -9.015 14.193 8.171 1.00 36.59 103 VAL A C 1
ATOM 795 O O . VAL A 1 103 ? -9.785 13.248 8.335 1.00 36.59 103 VAL A O 1
ATOM 798 N N . LEU A 1 104 ? -9.442 15.466 8.134 1.00 35.34 104 LEU A N 1
ATOM 799 C CA . LEU A 1 104 ? -10.857 15.832 8.269 1.00 35.34 104 LEU A CA 1
ATOM 800 C C . LEU A 1 104 ? -11.757 15.136 7.231 1.00 35.34 104 LEU A C 1
ATOM 802 O O . LEU A 1 104 ? -12.809 14.635 7.599 1.00 35.34 104 LEU A O 1
ATOM 806 N N . PHE A 1 105 ? -11.368 15.048 5.957 1.00 39.31 105 PHE A N 1
ATOM 807 C CA . PHE A 1 105 ? -12.205 14.447 4.908 1.00 39.31 105 PHE A CA 1
ATOM 808 C C . PHE A 1 105 ? -12.389 12.928 5.048 1.00 39.31 105 PHE A C 1
ATOM 810 O O . PHE A 1 105 ? -13.482 12.424 4.792 1.00 39.31 105 PHE A O 1
ATOM 817 N N . LEU A 1 106 ? -11.368 12.199 5.515 1.00 42.56 106 LEU A N 1
ATOM 818 C CA . LEU A 1 106 ? -11.487 10.778 5.853 1.00 42.56 106 LEU A CA 1
ATOM 819 C C . LEU A 1 106 ? -12.519 10.578 6.982 1.00 42.56 106 LEU A C 1
ATOM 821 O O . LEU A 1 106 ? -13.297 9.632 6.953 1.00 42.56 106 LEU A O 1
ATOM 825 N N . GLY A 1 107 ? -12.605 11.511 7.934 1.00 38.47 107 GLY A N 1
ATOM 826 C CA . GLY A 1 107 ? -13.635 11.497 8.978 1.00 38.47 107 GLY A CA 1
ATOM 827 C C . GLY A 1 107 ? -15.011 12.048 8.567 1.00 38.47 107 GLY A C 1
ATOM 828 O O . GLY A 1 107 ? -15.966 11.870 9.322 1.00 38.47 107 GLY A O 1
ATOM 829 N N . VAL A 1 108 ? -15.133 12.743 7.424 1.00 42.97 108 VAL A N 1
ATOM 830 C CA . VAL A 1 108 ? -16.293 13.613 7.113 1.00 42.97 108 VAL A CA 1
ATOM 831 C C . VAL A 1 108 ? -16.907 13.365 5.723 1.00 42.97 108 VAL A C 1
ATOM 833 O O . VAL A 1 108 ? -17.929 13.973 5.405 1.00 42.97 108 VAL A O 1
ATOM 836 N N . SER A 1 109 ? -16.374 12.462 4.886 1.00 51.31 109 SER A N 1
ATOM 837 C CA . SER A 1 109 ? -17.044 12.107 3.622 1.00 51.31 109 SER A CA 1
ATOM 838 C C . SER A 1 109 ? -18.456 11.566 3.910 1.00 51.31 109 SER A C 1
ATOM 840 O O . SER A 1 109 ? -18.591 10.509 4.528 1.00 51.31 109 SER A O 1
ATOM 842 N N . PRO A 1 110 ? -19.533 12.247 3.466 1.00 53.91 110 PRO A N 1
ATOM 843 C CA . PRO A 1 110 ? -20.899 11.855 3.814 1.00 53.91 110 PRO A CA 1
ATOM 844 C C . PRO A 1 110 ? -21.338 10.560 3.119 1.00 53.91 110 PRO A C 1
ATOM 846 O O . PRO A 1 110 ? -22.394 10.024 3.443 1.00 53.91 110 PRO A O 1
ATOM 849 N N . MET A 1 111 ? -20.556 10.076 2.148 1.00 65.19 111 MET A N 1
ATOM 850 C CA . MET A 1 111 ? -20.891 8.910 1.331 1.00 65.19 111 MET A CA 1
ATOM 851 C C . MET A 1 111 ? -20.074 7.659 1.699 1.00 65.19 111 MET A C 1
ATOM 853 O O . MET A 1 111 ? -20.567 6.552 1.505 1.00 65.19 111 MET A O 1
ATOM 857 N N . VAL A 1 112 ? -18.862 7.822 2.254 1.00 75.12 112 VAL A N 1
ATOM 858 C CA . VAL A 1 112 ? -18.013 6.716 2.738 1.00 75.12 112 VAL A CA 1
ATOM 859 C C . VAL A 1 112 ? -17.511 7.048 4.137 1.00 75.12 112 VAL A C 1
ATOM 861 O O . VAL A 1 112 ? -16.660 7.917 4.313 1.00 75.12 112 VAL A O 1
ATOM 864 N N . GLN A 1 113 ? -18.013 6.332 5.133 1.00 80.12 113 GLN A N 1
ATOM 865 C CA . GLN A 1 113 ? -17.607 6.487 6.517 1.00 80.12 113 GLN A CA 1
ATOM 866 C C . GLN A 1 113 ? -16.351 5.663 6.803 1.00 80.12 113 GLN A C 1
ATOM 868 O O . GLN A 1 113 ? -16.376 4.433 6.763 1.00 80.12 113 GLN A O 1
ATOM 873 N N . ILE A 1 114 ? -15.248 6.319 7.148 1.00 78.88 114 ILE A N 1
ATOM 874 C CA . ILE A 1 114 ? -14.031 5.612 7.551 1.00 78.88 114 ILE A CA 1
ATOM 875 C C . ILE A 1 114 ? -14.073 5.402 9.058 1.00 78.88 114 ILE A C 1
ATOM 877 O O . ILE A 1 114 ? -14.068 6.348 9.840 1.00 78.88 114 ILE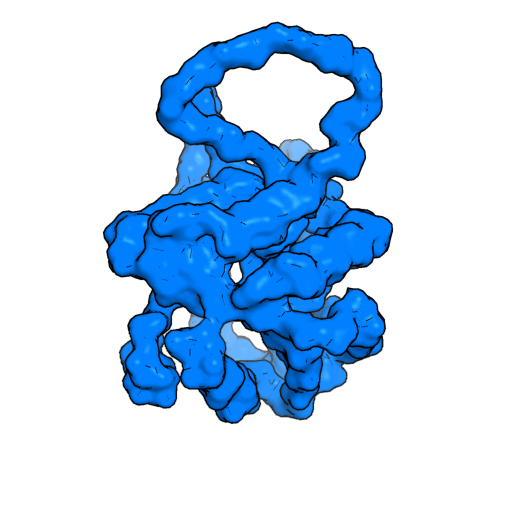 A O 1
ATOM 881 N N . ARG A 1 115 ? -14.152 4.136 9.460 1.00 80.25 115 ARG A N 1
ATOM 882 C CA . ARG A 1 115 ? -14.248 3.725 10.866 1.00 80.25 115 ARG A CA 1
ATOM 883 C C . ARG A 1 115 ? -12.879 3.620 11.522 1.00 80.25 115 ARG A C 1
ATOM 885 O O . ARG A 1 115 ? -12.727 3.924 12.702 1.00 80.25 115 ARG A O 1
ATOM 892 N N . GLY A 1 116 ? -11.875 3.235 10.741 1.00 79.50 116 GLY A N 1
ATOM 893 C CA . GLY A 1 116 ? -10.508 3.140 11.218 1.00 79.50 116 GLY A CA 1
ATOM 894 C C . GLY A 1 116 ? -9.473 3.101 10.107 1.00 79.50 116 GLY A C 1
ATOM 895 O O . GLY A 1 116 ? -9.789 2.858 8.941 1.00 79.50 116 GLY A O 1
ATOM 896 N N . ILE A 1 117 ? -8.224 3.333 10.497 1.00 79.50 117 ILE A N 1
ATOM 897 C CA . ILE A 1 117 ? -7.056 3.298 9.618 1.00 79.50 117 ILE A CA 1
ATOM 898 C C . ILE A 1 117 ? -5.999 2.394 10.247 1.00 79.50 117 ILE A C 1
ATOM 900 O O . ILE A 1 117 ? -5.663 2.532 11.418 1.00 79.50 117 ILE A O 1
ATOM 904 N N . VAL A 1 118 ? -5.445 1.474 9.469 1.00 79.38 118 VAL A N 1
ATOM 905 C CA . VAL A 1 118 ? -4.380 0.567 9.890 1.00 79.38 118 VAL A CA 1
ATOM 906 C C . VAL A 1 118 ? -3.130 0.862 9.072 1.00 79.38 118 VAL A C 1
ATOM 908 O O . VAL A 1 118 ? -3.131 0.732 7.852 1.00 79.38 118 VAL A O 1
ATOM 911 N N . PHE A 1 119 ? -2.048 1.231 9.745 1.00 78.81 119 PHE A N 1
ATOM 912 C CA . PHE A 1 119 ? -0.739 1.490 9.161 1.00 78.81 119 PHE A CA 1
ATOM 913 C C . PHE A 1 119 ? 0.207 0.326 9.452 1.00 78.81 119 PHE A C 1
ATOM 915 O O . PHE A 1 119 ? 0.540 0.086 10.607 1.00 78.81 119 PHE A O 1
ATOM 922 N N . ILE A 1 120 ? 0.686 -0.371 8.423 1.00 78.75 120 ILE A N 1
ATOM 923 C CA . ILE A 1 120 ? 1.623 -1.497 8.546 1.00 78.75 120 ILE A CA 1
ATOM 924 C C . ILE A 1 120 ? 2.970 -1.122 7.921 1.00 78.75 120 ILE A C 1
ATOM 926 O O . ILE A 1 120 ? 3.038 -0.831 6.730 1.00 78.75 120 ILE A O 1
ATOM 930 N N . GLY A 1 121 ? 4.055 -1.123 8.701 1.00 74.25 121 GLY A N 1
ATOM 931 C CA . GLY A 1 121 ? 5.399 -0.883 8.147 1.00 74.25 121 GLY A CA 1
ATOM 932 C C . GLY A 1 121 ? 5.589 0.520 7.544 1.00 74.25 121 GLY A C 1
ATOM 933 O O . GLY A 1 121 ? 6.396 0.719 6.642 1.00 74.25 121 GLY A O 1
ATOM 934 N N . VAL A 1 122 ? 4.810 1.505 7.997 1.00 70.00 122 VAL A N 1
ATOM 935 C CA . VAL A 1 122 ? 4.721 2.830 7.368 1.00 70.00 122 VAL A CA 1
ATOM 936 C C . VAL A 1 122 ? 5.746 3.800 7.934 1.00 70.00 122 VAL A C 1
ATOM 938 O O . VAL A 1 122 ? 5.866 3.964 9.149 1.00 70.00 122 VAL A O 1
ATOM 941 N N . SER A 1 123 ? 6.397 4.552 7.046 1.00 68.19 123 SER A N 1
ATOM 942 C CA . SER A 1 123 ? 7.123 5.758 7.427 1.00 68.19 123 SER A CA 1
ATOM 943 C C . SER A 1 123 ? 6.644 6.974 6.642 1.00 68.19 123 SER A C 1
ATOM 945 O O . SER A 1 123 ? 6.795 7.040 5.428 1.00 68.19 123 SER A O 1
ATOM 947 N N . LEU A 1 124 ? 6.091 7.959 7.356 1.00 64.62 124 LEU A N 1
ATOM 948 C CA . LEU A 1 124 ? 5.557 9.205 6.786 1.00 64.62 124 LEU A CA 1
ATOM 949 C C . LEU A 1 124 ? 6.654 10.218 6.424 1.00 64.62 124 LEU A C 1
ATOM 951 O O . LEU A 1 124 ? 6.400 11.223 5.770 1.00 64.62 124 LEU A O 1
ATOM 955 N N . SER A 1 125 ? 7.878 9.973 6.881 1.00 62.12 125 SER A N 1
ATOM 956 C CA . SER A 1 125 ? 9.021 10.875 6.733 1.00 62.12 125 SER A CA 1
ATOM 957 C C . SER A 1 125 ? 10.235 10.132 6.182 1.00 62.12 125 SER A C 1
ATOM 959 O O . SER A 1 125 ? 11.360 10.387 6.608 1.00 62.12 125 SER A O 1
ATOM 961 N N . ARG A 1 126 ? 10.021 9.143 5.313 1.00 64.56 126 ARG A N 1
ATOM 962 C CA . ARG A 1 126 ? 11.089 8.376 4.666 1.00 64.56 126 ARG A CA 1
ATOM 963 C C . ARG A 1 126 ? 10.968 8.525 3.162 1.00 64.56 126 ARG A C 1
ATOM 965 O O . ARG A 1 126 ? 9.873 8.522 2.619 1.00 64.56 126 ARG A O 1
ATOM 972 N N . GLU A 1 127 ? 12.108 8.644 2.496 1.00 62.38 127 GLU A N 1
ATOM 973 C CA . GLU A 1 127 ? 12.165 8.557 1.041 1.00 62.38 127 GLU A CA 1
ATOM 974 C C . GLU A 1 127 ? 12.036 7.084 0.632 1.00 62.38 127 GLU A C 1
ATOM 976 O O . GLU A 1 127 ? 12.877 6.269 1.012 1.00 62.38 127 GLU A O 1
ATOM 981 N N . VAL A 1 128 ? 10.980 6.737 -0.108 1.00 61.84 128 VAL A N 1
ATOM 982 C CA . VAL A 1 128 ? 10.710 5.333 -0.474 1.00 61.84 128 VAL A CA 1
ATOM 983 C C . VAL A 1 128 ? 11.344 4.932 -1.801 1.00 61.84 128 VAL A C 1
ATOM 985 O O . VAL A 1 128 ? 11.678 3.767 -2.006 1.00 61.84 128 VAL A O 1
ATOM 988 N N . ILE A 1 129 ? 11.656 5.902 -2.665 1.00 67.19 129 ILE A N 1
ATOM 989 C CA . ILE A 1 129 ? 12.452 5.639 -3.867 1.00 67.19 129 ILE A CA 1
ATOM 990 C C . ILE A 1 129 ? 13.943 5.572 -3.496 1.00 67.19 129 ILE A C 1
ATOM 992 O O . ILE A 1 129 ? 14.504 6.577 -3.050 1.00 67.19 129 ILE A O 1
ATOM 996 N N . PRO A 1 130 ? 14.638 4.442 -3.742 1.00 68.19 130 PRO A N 1
ATOM 997 C CA . PRO A 1 130 ? 16.068 4.334 -3.475 1.00 68.19 130 PRO A CA 1
ATOM 998 C C . PRO A 1 130 ? 16.880 5.413 -4.200 1.00 68.19 130 PRO A C 1
ATOM 1000 O O . PRO A 1 130 ? 16.594 5.775 -5.345 1.00 68.19 130 PRO A O 1
ATOM 1003 N N . ALA A 1 131 ? 17.960 5.887 -3.572 1.00 73.00 131 ALA A N 1
ATOM 1004 C CA . ALA A 1 131 ? 18.786 6.963 -4.124 1.00 73.00 131 ALA A CA 1
ATOM 1005 C C . ALA A 1 131 ? 19.299 6.663 -5.545 1.00 73.00 131 ALA A C 1
ATOM 1007 O O . ALA A 1 131 ? 19.302 7.553 -6.395 1.00 73.00 131 ALA A O 1
ATOM 1008 N N . PHE A 1 132 ? 19.667 5.408 -5.819 1.00 72.94 132 PHE A N 1
ATOM 1009 C CA . PHE A 1 132 ? 20.085 4.965 -7.148 1.00 72.94 132 PHE A CA 1
ATOM 1010 C C . PHE A 1 132 ? 18.945 5.043 -8.176 1.00 72.94 132 PHE A C 1
ATOM 1012 O O . PHE A 1 132 ? 19.124 5.625 -9.247 1.00 72.94 132 PHE A O 1
ATOM 1019 N N . ALA A 1 133 ? 17.750 4.554 -7.828 1.00 73.25 133 ALA A N 1
ATOM 1020 C CA . ALA A 1 133 ? 16.572 4.645 -8.688 1.00 73.25 133 ALA A CA 1
ATOM 1021 C C . ALA A 1 133 ? 16.221 6.105 -9.013 1.00 73.25 133 ALA A C 1
ATOM 1023 O O . ALA A 1 133 ? 15.929 6.436 -10.157 1.00 73.25 133 ALA A O 1
ATOM 1024 N N . ARG A 1 134 ? 16.345 7.019 -8.047 1.00 74.88 134 ARG A N 1
ATOM 1025 C CA . ARG A 1 134 ? 16.120 8.455 -8.267 1.00 74.88 134 ARG A CA 1
ATOM 1026 C C . ARG A 1 134 ? 17.114 9.076 -9.252 1.00 74.88 134 ARG A C 1
ATOM 1028 O O . ARG A 1 134 ? 16.717 9.892 -10.082 1.00 74.88 134 ARG A O 1
ATOM 1035 N N . ILE A 1 135 ? 18.392 8.700 -9.181 1.00 79.69 135 ILE A N 1
ATOM 1036 C CA . ILE A 1 135 ? 19.400 9.144 -10.158 1.00 79.69 135 ILE A CA 1
ATOM 1037 C C . ILE A 1 135 ? 19.006 8.661 -11.559 1.00 79.69 135 ILE A C 1
ATOM 1039 O O . ILE A 1 135 ? 18.994 9.450 -12.505 1.00 79.69 135 ILE A O 1
ATOM 1043 N N . LEU A 1 136 ? 18.609 7.390 -11.672 1.00 79.56 136 LEU A N 1
ATOM 1044 C CA . LEU A 1 136 ? 18.133 6.794 -12.919 1.00 79.56 136 LEU A CA 1
ATOM 1045 C C . LEU A 1 136 ? 16.873 7.490 -13.465 1.00 79.56 136 LEU A C 1
ATOM 1047 O O . LEU A 1 136 ? 16.791 7.786 -14.652 1.00 79.56 136 LEU A O 1
ATOM 1051 N N . LEU A 1 137 ? 15.916 7.832 -12.605 1.00 76.75 137 LEU A N 1
ATOM 1052 C CA . LEU A 1 137 ? 14.674 8.506 -12.997 1.00 76.75 137 LEU A CA 1
ATOM 1053 C C . LEU A 1 137 ? 14.900 9.943 -13.488 1.00 76.75 137 LEU A C 1
ATOM 1055 O O . LEU A 1 137 ? 14.107 10.451 -14.285 1.00 76.75 137 LEU A O 1
ATOM 1059 N N . ARG A 1 138 ? 15.978 10.598 -13.040 1.00 77.12 138 ARG A N 1
ATOM 1060 C CA . ARG A 1 138 ? 16.329 11.977 -13.417 1.00 77.12 138 ARG A CA 1
ATOM 1061 C C . ARG A 1 138 ? 17.184 12.075 -14.678 1.00 77.12 138 ARG A C 1
ATOM 1063 O O . ARG A 1 138 ? 17.220 13.143 -15.285 1.00 77.12 138 ARG A O 1
ATOM 1070 N N . THR A 1 139 ? 17.861 11.004 -15.094 1.00 78.25 139 THR A N 1
ATOM 1071 C CA . THR A 1 139 ? 18.676 11.048 -16.314 1.00 78.25 139 THR A CA 1
ATOM 1072 C C . THR A 1 139 ? 17.815 11.031 -17.581 1.00 78.25 139 THR A C 1
ATOM 1074 O O . THR A 1 139 ? 16.767 10.388 -17.669 1.00 78.25 139 THR A O 1
ATOM 1077 N N . THR A 1 140 ? 18.263 11.762 -18.598 1.00 72.94 140 THR A N 1
ATOM 1078 C CA . THR A 1 140 ? 17.689 11.735 -19.949 1.00 72.94 140 THR A CA 1
ATOM 1079 C C . THR A 1 140 ? 18.372 10.708 -20.853 1.00 72.94 140 THR A C 1
ATOM 1081 O O . THR A 1 140 ? 17.872 10.422 -21.941 1.00 72.94 140 THR A O 1
ATOM 1084 N N . LEU A 1 141 ? 19.489 10.124 -20.406 1.00 72.62 141 LEU A N 1
ATOM 1085 C CA . LEU A 1 141 ? 20.341 9.265 -21.218 1.00 72.62 141 LEU A CA 1
ATOM 1086 C C . LEU A 1 141 ? 19.764 7.853 -21.339 1.00 72.62 141 LEU A C 1
ATOM 1088 O O . LEU A 1 141 ? 19.556 7.173 -20.340 1.00 72.62 141 LEU A O 1
ATOM 1092 N N . GLY A 1 142 ? 19.543 7.392 -22.573 1.00 69.94 142 GLY A N 1
ATOM 1093 C CA . GLY A 1 142 ? 19.233 5.987 -22.850 1.00 69.94 142 GLY A CA 1
ATOM 1094 C C . GLY A 1 142 ? 18.000 5.449 -22.118 1.00 69.94 142 GLY A C 1
ATOM 1095 O O . GLY A 1 142 ? 18.000 4.278 -21.747 1.00 69.94 142 GLY A O 1
ATOM 1096 N N . LYS A 1 143 ? 16.958 6.275 -21.905 1.00 77.00 143 LYS A N 1
ATOM 1097 C CA . LYS A 1 143 ? 15.792 5.914 -21.072 1.00 77.00 143 LYS A CA 1
ATOM 1098 C C . LYS A 1 143 ? 15.242 4.517 -21.384 1.00 77.00 143 LYS A C 1
ATOM 1100 O O . LYS A 1 143 ? 15.188 3.660 -20.510 1.00 77.00 143 LYS A O 1
ATOM 1105 N N . LYS A 1 144 ? 14.942 4.268 -22.662 1.00 72.44 144 LYS A N 1
ATOM 1106 C CA . LYS A 1 144 ? 14.345 3.008 -23.128 1.00 72.44 144 LYS A CA 1
ATOM 1107 C C . LYS A 1 144 ? 15.271 1.792 -23.046 1.00 72.44 144 LYS A C 1
ATOM 1109 O O . LYS A 1 144 ? 14.797 0.702 -22.757 1.00 72.44 144 LYS A O 1
ATOM 1114 N N . HIS A 1 145 ? 16.567 1.964 -23.306 1.00 76.62 145 HIS A N 1
ATOM 1115 C CA . HIS A 1 145 ? 17.491 0.839 -23.520 1.00 76.62 145 HIS A CA 1
ATOM 1116 C C . HIS A 1 145 ? 18.473 0.600 -22.367 1.00 76.62 145 HIS A C 1
ATOM 1118 O O . HIS A 1 145 ? 19.137 -0.430 -22.349 1.00 76.62 145 HIS A O 1
ATOM 1124 N N . LEU A 1 146 ? 18.565 1.525 -21.409 1.00 79.81 146 LEU A N 1
ATOM 1125 C CA . LEU A 1 146 ? 19.488 1.447 -20.277 1.00 79.81 146 LEU A CA 1
ATOM 1126 C C . LEU A 1 146 ? 18.768 1.683 -18.947 1.00 79.81 146 LEU A C 1
ATOM 1128 O O . LEU A 1 146 ? 18.832 0.846 -18.054 1.00 79.81 146 LEU A O 1
ATOM 1132 N N . VAL A 1 147 ? 18.039 2.792 -18.822 1.00 84.00 147 VAL A N 1
ATOM 1133 C CA . VAL A 1 147 ? 17.421 3.198 -17.549 1.00 84.00 147 VAL A CA 1
ATOM 1134 C C . VAL A 1 147 ? 16.297 2.249 -17.139 1.00 84.00 147 VAL A C 1
ATOM 1136 O O . VAL A 1 147 ? 16.307 1.765 -16.010 1.00 84.00 147 VAL A O 1
ATOM 1139 N N . TRP A 1 148 ? 15.358 1.935 -18.039 1.00 85.19 148 TRP A N 1
ATOM 1140 C CA . TRP A 1 148 ? 14.231 1.061 -17.694 1.00 85.19 148 TRP A CA 1
ATOM 1141 C C . TRP A 1 148 ? 14.643 -0.374 -17.349 1.00 85.19 148 TRP A C 1
ATOM 1143 O O . TRP A 1 148 ? 14.154 -0.889 -16.344 1.00 85.19 148 TRP A O 1
ATOM 1153 N N . PRO A 1 149 ? 15.560 -1.033 -18.086 1.00 85.56 149 PRO A N 1
ATOM 1154 C CA . PRO A 1 149 ? 16.080 -2.337 -17.672 1.00 85.56 149 PRO A CA 1
ATOM 1155 C C . PRO A 1 149 ? 16.762 -2.316 -16.294 1.00 85.56 149 PRO A C 1
ATOM 1157 O O . PRO A 1 149 ? 16.567 -3.234 -15.494 1.00 85.56 149 PRO A O 1
ATOM 1160 N N . LEU A 1 150 ? 17.524 -1.259 -15.984 1.00 85.44 150 LEU A N 1
ATOM 1161 C CA . LEU A 1 150 ? 18.180 -1.113 -14.682 1.00 85.44 150 LEU A CA 1
ATOM 1162 C C . LEU A 1 150 ? 17.174 -0.879 -13.553 1.00 85.44 150 LEU A C 1
ATOM 1164 O O . LEU A 1 150 ? 17.284 -1.518 -12.513 1.00 85.44 150 LEU A O 1
ATOM 1168 N N . LEU A 1 151 ? 16.163 -0.032 -13.762 1.00 81.81 151 LEU A N 1
ATOM 1169 C CA . LEU A 1 151 ? 15.096 0.187 -12.780 1.00 81.81 151 LEU A CA 1
ATOM 1170 C C . LEU A 1 151 ? 14.280 -1.083 -12.534 1.00 81.81 151 LEU A C 1
ATOM 1172 O O . LEU A 1 151 ? 14.012 -1.416 -11.383 1.00 81.81 151 LEU A O 1
ATOM 1176 N N . ARG A 1 152 ? 13.951 -1.840 -13.589 1.00 84.56 152 ARG A N 1
ATOM 1177 C CA . ARG A 1 152 ? 13.314 -3.157 -13.445 1.00 84.56 152 ARG A CA 1
ATOM 1178 C C . ARG A 1 152 ? 14.186 -4.108 -12.628 1.00 84.56 152 ARG A C 1
ATOM 1180 O O . ARG A 1 152 ? 13.664 -4.828 -11.785 1.00 84.56 152 ARG A O 1
ATOM 1187 N N . THR A 1 153 ? 15.502 -4.100 -12.831 1.00 84.25 153 THR A N 1
ATOM 1188 C CA . THR A 1 153 ? 16.433 -4.928 -12.046 1.00 84.25 153 THR A CA 1
ATOM 1189 C C . THR A 1 153 ? 16.478 -4.489 -10.583 1.00 84.25 153 THR A C 1
ATOM 1191 O O . THR A 1 153 ? 16.348 -5.330 -9.695 1.00 84.25 153 THR A O 1
ATOM 1194 N N . GLU A 1 154 ? 16.591 -3.185 -10.324 1.00 81.19 154 GLU A N 1
ATOM 1195 C CA . GLU A 1 154 ? 16.597 -2.627 -8.969 1.00 81.19 154 GLU A CA 1
ATOM 1196 C C . GLU A 1 154 ? 15.312 -2.999 -8.218 1.00 81.19 154 GLU A C 1
ATOM 1198 O O . GLU A 1 154 ? 15.377 -3.521 -7.110 1.00 81.19 154 GLU A O 1
ATOM 1203 N N . ILE A 1 155 ? 14.144 -2.822 -8.841 1.00 76.19 155 ILE A N 1
ATOM 1204 C CA . ILE A 1 155 ? 12.849 -3.131 -8.221 1.00 76.19 155 ILE A CA 1
ATOM 1205 C C . ILE A 1 155 ? 12.690 -4.642 -8.000 1.00 76.19 155 ILE A C 1
ATOM 1207 O O . ILE A 1 155 ? 12.349 -5.074 -6.901 1.00 76.19 155 ILE A O 1
ATOM 1211 N N . THR A 1 156 ? 12.959 -5.463 -9.021 1.00 77.44 156 THR A N 1
ATOM 1212 C CA . THR A 1 156 ? 12.655 -6.905 -8.963 1.00 77.44 156 THR A CA 1
ATOM 1213 C C . THR A 1 156 ? 13.621 -7.705 -8.113 1.00 77.44 156 THR A C 1
ATOM 1215 O O . THR A 1 156 ? 13.186 -8.646 -7.453 1.00 77.44 156 THR A O 1
ATOM 1218 N N . GLN A 1 157 ? 14.911 -7.371 -8.154 1.00 77.62 157 GLN A N 1
ATOM 1219 C CA . GLN A 1 157 ? 15.962 -8.150 -7.504 1.00 77.62 157 GLN A CA 1
ATOM 1220 C C . GLN A 1 157 ? 16.413 -7.493 -6.208 1.00 77.62 157 GLN A C 1
ATOM 1222 O O . GLN A 1 157 ? 16.473 -8.153 -5.179 1.00 77.62 157 GLN A O 1
ATOM 1227 N N . VAL A 1 158 ? 16.721 -6.196 -6.239 1.00 79.50 158 VAL A N 1
ATOM 1228 C CA . VAL A 1 158 ? 17.419 -5.542 -5.126 1.00 79.50 158 VAL A CA 1
ATOM 1229 C C . VAL A 1 158 ? 16.443 -5.114 -4.037 1.00 79.50 158 VAL A C 1
ATOM 1231 O O . VAL A 1 158 ? 16.622 -5.475 -2.875 1.00 79.50 158 VAL A O 1
ATOM 1234 N N . VAL A 1 159 ? 15.400 -4.367 -4.399 1.00 77.19 159 VAL A N 1
ATOM 1235 C CA . VAL A 1 159 ? 14.410 -3.862 -3.442 1.00 77.19 159 VAL A CA 1
ATOM 1236 C C . VAL A 1 159 ? 13.636 -5.023 -2.832 1.00 77.19 159 VAL A C 1
ATOM 1238 O O . VAL A 1 159 ? 13.628 -5.145 -1.615 1.00 77.19 159 VAL A O 1
ATOM 1241 N N . ASN A 1 160 ? 13.091 -5.938 -3.642 1.00 77.12 160 ASN A N 1
ATOM 1242 C CA . ASN A 1 160 ? 12.367 -7.098 -3.110 1.00 77.12 160 ASN A CA 1
ATOM 1243 C C . ASN A 1 160 ? 13.206 -7.924 -2.124 1.00 77.12 160 ASN A C 1
ATOM 1245 O O . ASN A 1 160 ? 12.721 -8.248 -1.049 1.00 77.12 160 ASN A O 1
ATOM 1249 N N . GLN A 1 161 ? 14.474 -8.223 -2.420 1.00 80.62 161 GLN A N 1
ATOM 1250 C CA . GLN A 1 161 ? 15.304 -8.982 -1.475 1.00 80.62 161 GLN A CA 1
ATOM 1251 C C . GLN A 1 161 ? 15.564 -8.225 -0.167 1.00 80.62 161 GLN A C 1
ATOM 1253 O O . GLN A 1 161 ? 15.652 -8.850 0.883 1.00 80.62 161 GLN A O 1
ATOM 1258 N N . ARG A 1 162 ? 15.669 -6.891 -0.209 1.00 80.00 162 ARG A N 1
ATOM 1259 C CA . ARG A 1 162 ? 15.861 -6.055 0.988 1.00 80.00 162 ARG A CA 1
ATOM 1260 C C . ARG A 1 162 ? 14.584 -5.864 1.805 1.00 80.00 162 ARG A C 1
ATOM 1262 O O . ARG A 1 162 ? 14.676 -5.642 3.006 1.00 80.00 162 ARG A O 1
ATOM 1269 N N . SER A 1 163 ? 13.421 -5.914 1.160 1.00 77.50 163 SER A N 1
ATOM 1270 C CA . SER A 1 163 ? 12.123 -5.678 1.802 1.00 77.50 163 SER A CA 1
ATOM 1271 C C . SER A 1 163 ? 11.543 -6.922 2.478 1.00 77.50 163 SER A C 1
ATOM 1273 O O . SER A 1 163 ? 10.638 -6.805 3.300 1.00 77.50 163 SER A O 1
ATOM 1275 N N . TRP A 1 164 ? 12.014 -8.121 2.126 1.00 78.75 164 TRP A N 1
ATOM 1276 C CA . TRP A 1 164 ? 11.505 -9.370 2.693 1.00 78.75 164 TRP A CA 1
ATOM 1277 C C . TRP A 1 164 ? 12.214 -9.716 4.003 1.00 78.75 164 TRP A C 1
ATOM 1279 O O . TRP A 1 164 ? 13.432 -9.850 4.037 1.00 78.75 164 TRP A O 1
ATOM 1289 N N . TYR A 1 165 ? 11.430 -9.938 5.063 1.00 79.00 165 TYR A N 1
ATOM 1290 C CA . TYR A 1 165 ? 11.932 -10.417 6.358 1.00 79.00 165 TYR A CA 1
ATOM 1291 C C . TYR A 1 165 ? 12.676 -11.757 6.231 1.00 79.00 165 TYR A C 1
ATOM 1293 O O . TYR A 1 165 ? 13.785 -11.920 6.726 1.00 79.00 165 TYR A O 1
ATOM 1301 N N . ASP A 1 166 ? 12.067 -12.711 5.523 1.00 83.31 166 ASP A N 1
ATOM 1302 C CA . ASP A 1 166 ? 12.653 -14.018 5.239 1.00 83.31 166 ASP A CA 1
ATOM 1303 C C . ASP A 1 166 ? 12.825 -14.174 3.728 1.00 83.31 166 ASP A C 1
ATOM 1305 O O . ASP A 1 166 ? 11.890 -14.523 3.000 1.00 83.31 166 ASP A O 1
ATOM 1309 N N . VAL A 1 167 ? 14.041 -13.901 3.259 1.00 83.75 167 VAL A N 1
ATOM 1310 C CA . VAL A 1 167 ? 14.402 -13.954 1.837 1.00 83.75 167 VAL A CA 1
ATOM 1311 C C . VAL A 1 167 ? 14.259 -15.370 1.269 1.00 83.75 167 VAL A C 1
ATOM 1313 O O . VAL A 1 167 ? 14.054 -15.525 0.068 1.00 83.75 167 VAL A O 1
ATOM 1316 N N . THR A 1 168 ? 14.282 -16.422 2.097 1.00 87.25 168 THR A N 1
ATOM 1317 C CA . THR A 1 168 ? 14.105 -17.801 1.608 1.00 87.25 168 THR A CA 1
ATOM 1318 C C . THR A 1 168 ? 12.700 -18.049 1.052 1.00 87.25 168 THR A C 1
ATOM 1320 O O . THR A 1 168 ? 12.516 -18.911 0.192 1.00 87.25 168 THR A O 1
ATOM 1323 N N . LYS A 1 169 ? 11.711 -17.248 1.476 1.00 85.25 169 LYS A N 1
ATOM 1324 C CA . LYS A 1 169 ? 10.335 -17.283 0.956 1.00 85.25 169 LYS A CA 1
ATOM 1325 C C . LYS A 1 169 ? 10.165 -16.532 -0.361 1.00 85.25 169 LYS A C 1
ATOM 1327 O O . LYS A 1 169 ? 9.141 -16.702 -1.022 1.00 85.25 169 LYS A O 1
ATOM 1332 N N . LEU A 1 170 ? 11.156 -15.743 -0.771 1.00 84.25 170 LEU A N 1
ATOM 1333 C CA . LEU A 1 170 ? 11.183 -15.061 -2.060 1.00 84.25 170 LEU A CA 1
ATOM 1334 C C . LEU A 1 170 ? 11.606 -16.050 -3.160 1.00 84.25 170 LEU A C 1
ATOM 1336 O O . LEU A 1 170 ? 12.679 -15.952 -3.755 1.00 84.25 170 LEU A O 1
ATOM 1340 N N . THR A 1 171 ? 10.762 -17.057 -3.398 1.00 90.25 171 THR A N 1
ATOM 1341 C CA . THR A 1 171 ? 11.007 -18.094 -4.406 1.00 90.25 171 THR A CA 1
ATOM 1342 C C . THR A 1 171 ? 11.014 -17.497 -5.813 1.00 90.25 171 THR A C 1
ATOM 1344 O O . THR A 1 171 ? 10.521 -16.394 -6.054 1.00 90.25 171 THR A O 1
ATOM 1347 N N . THR A 1 172 ? 11.534 -18.241 -6.791 1.00 89.50 172 THR A N 1
ATOM 1348 C CA . THR A 1 172 ? 11.503 -17.815 -8.200 1.00 89.50 172 THR A CA 1
ATOM 1349 C C . THR A 1 172 ? 10.081 -17.535 -8.690 1.00 89.50 172 THR A C 1
ATOM 1351 O O . THR A 1 172 ? 9.875 -16.605 -9.465 1.00 89.50 172 THR A O 1
ATOM 1354 N N . GLU A 1 173 ? 9.102 -18.306 -8.220 1.00 89.75 173 GLU A N 1
ATOM 1355 C CA . GLU A 1 173 ? 7.694 -18.116 -8.556 1.00 89.75 173 GLU A CA 1
ATOM 1356 C C . GLU A 1 173 ? 7.160 -16.794 -7.993 1.00 89.75 173 GLU A C 1
ATOM 1358 O O . GLU A 1 173 ? 6.626 -15.983 -8.747 1.00 89.75 173 GLU A O 1
ATOM 1363 N N . VAL A 1 174 ? 7.422 -16.506 -6.713 1.00 86.19 174 VAL A N 1
ATOM 1364 C CA . VAL A 1 174 ? 7.052 -15.229 -6.078 1.00 86.19 174 VAL A CA 1
ATOM 1365 C C . VAL A 1 174 ? 7.750 -14.048 -6.760 1.00 86.19 174 VAL A C 1
ATOM 1367 O O . VAL A 1 174 ? 7.113 -13.044 -7.072 1.00 86.19 174 VAL A O 1
ATOM 1370 N N . LEU A 1 175 ? 9.044 -14.167 -7.071 1.00 83.94 175 LEU A N 1
ATOM 1371 C CA . LEU A 1 175 ? 9.781 -13.144 -7.820 1.00 83.94 175 LEU A CA 1
ATOM 1372 C C . LEU A 1 175 ? 9.188 -12.893 -9.203 1.00 83.94 175 LEU A C 1
ATOM 1374 O O . LEU A 1 175 ? 9.200 -11.758 -9.677 1.00 83.94 175 LEU A O 1
ATOM 1378 N N . ASN A 1 176 ? 8.692 -13.932 -9.872 1.00 87.88 176 ASN A N 1
ATOM 1379 C CA . ASN A 1 176 ? 8.050 -13.772 -11.166 1.00 87.88 176 ASN A CA 1
ATOM 1380 C C . ASN A 1 176 ? 6.722 -13.023 -11.042 1.00 87.88 176 ASN A C 1
ATOM 1382 O O . ASN A 1 176 ? 6.463 -12.178 -11.894 1.00 87.88 176 ASN A O 1
ATOM 1386 N N . LEU A 1 177 ? 5.953 -13.216 -9.963 1.00 85.69 177 LEU A N 1
ATOM 1387 C CA . LEU A 1 177 ? 4.750 -12.415 -9.697 1.00 85.69 177 LEU A CA 1
ATOM 1388 C C . LEU A 1 177 ? 5.072 -10.916 -9.594 1.00 85.69 177 LEU A C 1
ATOM 1390 O O . LEU A 1 177 ? 4.371 -10.108 -10.194 1.00 85.69 177 LEU A O 1
ATOM 1394 N N . TYR A 1 178 ? 6.178 -10.535 -8.944 1.00 82.56 178 TYR A N 1
ATOM 1395 C CA . TYR A 1 178 ? 6.619 -9.131 -8.890 1.00 82.56 178 TYR A CA 1
ATOM 1396 C C . TYR A 1 178 ? 7.083 -8.561 -10.237 1.00 82.56 178 TYR A C 1
ATOM 1398 O O . TYR A 1 178 ? 7.119 -7.343 -10.406 1.00 82.56 178 TYR A O 1
ATOM 1406 N N . LYS A 1 179 ? 7.456 -9.409 -11.202 1.00 85.75 179 LYS A N 1
ATOM 1407 C CA . LYS A 1 179 ? 7.870 -8.962 -12.541 1.00 85.75 179 LYS A CA 1
ATOM 1408 C C . LYS A 1 179 ? 6.683 -8.657 -13.444 1.00 85.75 179 LYS A C 1
ATOM 1410 O O . LYS A 1 179 ? 6.809 -7.774 -14.287 1.00 85.75 179 LYS A O 1
ATOM 1415 N N . VAL A 1 180 ? 5.562 -9.367 -13.280 1.00 87.44 180 VAL A N 1
ATOM 1416 C CA . VAL A 1 180 ? 4.393 -9.247 -14.170 1.00 87.44 180 VAL A CA 1
ATOM 1417 C C . VAL A 1 180 ? 3.894 -7.795 -14.285 1.00 87.44 180 VAL A C 1
ATOM 1419 O O . VAL A 1 180 ? 3.771 -7.325 -15.417 1.00 87.44 180 VAL A O 1
ATOM 1422 N N . PRO A 1 181 ? 3.702 -7.035 -13.184 1.00 82.50 181 PRO A N 1
ATOM 1423 C CA . PRO A 1 181 ? 3.300 -5.624 -13.247 1.00 82.50 181 PRO A CA 1
ATOM 1424 C C . PRO A 1 181 ? 4.211 -4.730 -14.097 1.00 82.50 181 PRO A C 1
ATOM 1426 O O . PRO A 1 181 ? 3.757 -3.791 -14.739 1.00 82.50 181 PRO A O 1
ATOM 1429 N N . LEU A 1 182 ? 5.510 -5.036 -14.153 1.00 83.88 182 LEU A N 1
ATOM 1430 C CA . LEU A 1 182 ? 6.509 -4.204 -14.840 1.00 83.88 182 LEU A CA 1
ATOM 1431 C C . LEU A 1 182 ? 6.481 -4.369 -16.367 1.00 83.88 182 LEU A C 1
ATOM 1433 O O . LEU A 1 182 ? 7.226 -3.694 -17.091 1.00 83.88 182 LEU A O 1
ATOM 1437 N N . CYS A 1 183 ? 5.671 -5.314 -16.845 1.00 86.50 183 CYS A N 1
ATOM 1438 C CA . CYS A 1 183 ? 5.401 -5.575 -18.251 1.00 86.50 183 CYS A CA 1
ATOM 1439 C C . CYS A 1 183 ? 4.091 -4.933 -18.726 1.00 86.50 183 CYS A C 1
ATOM 1441 O O . CYS A 1 183 ? 3.796 -5.009 -19.918 1.00 86.50 183 CYS A O 1
ATOM 1443 N N . VAL A 1 184 ? 3.313 -4.314 -17.831 1.00 87.88 184 VAL A N 1
ATOM 1444 C CA . VAL A 1 184 ? 2.099 -3.586 -18.209 1.00 87.88 184 VAL A CA 1
ATOM 1445 C C . VAL A 1 184 ? 2.478 -2.397 -19.093 1.00 87.88 184 VAL A C 1
ATOM 1447 O O . VAL A 1 184 ? 3.457 -1.687 -18.845 1.00 87.88 184 VAL A O 1
ATOM 1450 N N . GLU A 1 185 ? 1.718 -2.190 -20.165 1.00 88.00 185 GLU A N 1
ATOM 1451 C CA . GLU A 1 185 ? 1.975 -1.102 -21.101 1.00 88.00 185 GLU A CA 1
ATOM 1452 C C . GLU A 1 185 ? 1.872 0.261 -20.398 1.00 88.00 185 GLU A C 1
ATOM 1454 O O . GLU A 1 185 ? 0.930 0.515 -19.653 1.00 88.00 185 GLU A O 1
ATOM 1459 N N . GLY A 1 186 ? 2.839 1.153 -20.629 1.00 86.31 186 GLY A N 1
ATOM 1460 C CA . GLY A 1 186 ? 2.869 2.472 -19.989 1.00 86.31 186 GLY A CA 1
ATOM 1461 C C . GLY A 1 186 ? 3.440 2.482 -18.566 1.00 86.31 186 GLY A C 1
ATOM 1462 O O . GLY A 1 186 ? 3.467 3.538 -17.930 1.00 86.31 186 GLY A O 1
ATOM 1463 N N . TRP A 1 187 ? 3.898 1.334 -18.047 1.00 86.25 187 TRP A N 1
ATOM 1464 C CA . TRP A 1 187 ? 4.448 1.238 -16.692 1.00 86.25 187 TRP A CA 1
ATOM 1465 C C . TRP A 1 187 ? 5.716 2.084 -16.502 1.00 86.25 187 TRP A C 1
ATOM 1467 O O . TRP A 1 187 ? 5.875 2.743 -15.476 1.00 86.25 187 TRP A O 1
ATOM 1477 N N . ASP A 1 188 ? 6.597 2.130 -17.505 1.00 84.81 188 ASP A N 1
ATOM 1478 C CA . ASP A 1 188 ? 7.834 2.918 -17.441 1.00 84.81 188 ASP A CA 1
ATOM 1479 C C . ASP A 1 188 ? 7.536 4.428 -17.342 1.00 84.81 188 ASP A C 1
ATOM 1481 O O . ASP A 1 188 ? 8.163 5.155 -16.569 1.00 84.81 188 ASP A O 1
ATOM 1485 N N . GLU A 1 189 ? 6.550 4.912 -18.101 1.00 85.19 189 GLU A N 1
ATOM 1486 C CA . GLU A 1 189 ? 6.082 6.296 -18.061 1.00 85.19 189 GLU A CA 1
ATOM 1487 C C . GLU A 1 189 ? 5.417 6.641 -16.725 1.00 85.19 189 GLU A C 1
ATOM 1489 O O . GLU A 1 189 ? 5.660 7.724 -16.185 1.00 85.19 189 GLU A O 1
ATOM 1494 N N . ALA A 1 190 ? 4.620 5.721 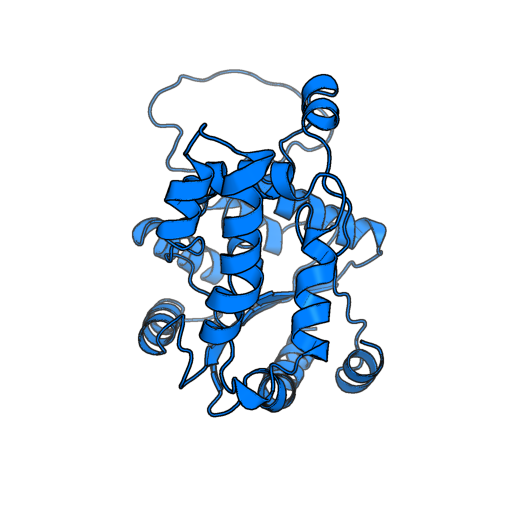-16.179 1.00 85.69 190 ALA A N 1
ATOM 1495 C CA . ALA A 1 190 ? 4.002 5.866 -14.866 1.00 85.69 190 ALA A CA 1
ATOM 1496 C C . ALA A 1 190 ? 5.060 5.969 -13.764 1.00 85.69 190 ALA A C 1
ATOM 1498 O O . ALA A 1 190 ? 5.057 6.926 -12.990 1.00 85.69 190 ALA A O 1
ATOM 1499 N N . LEU A 1 191 ? 6.029 5.046 -13.751 1.00 82.38 191 LEU A N 1
ATOM 1500 C CA . LEU A 1 191 ? 7.139 5.068 -12.802 1.00 82.38 191 LEU A CA 1
ATOM 1501 C C . LEU A 1 191 ? 7.963 6.352 -12.937 1.00 82.38 191 LEU A C 1
ATOM 1503 O O . LEU A 1 191 ? 8.385 6.928 -11.934 1.00 82.38 191 LEU A O 1
ATOM 1507 N N . HIS A 1 192 ? 8.187 6.828 -14.163 1.00 82.75 192 HIS A N 1
ATOM 1508 C CA . HIS A 1 192 ? 8.888 8.086 -14.387 1.00 82.75 192 HIS A CA 1
ATOM 1509 C C . HIS A 1 192 ? 8.166 9.273 -13.748 1.00 82.75 192 HIS A C 1
ATOM 1511 O O . HIS A 1 192 ? 8.817 10.134 -13.157 1.00 82.75 192 HIS A O 1
ATOM 1517 N N . GLU A 1 193 ? 6.842 9.333 -13.877 1.00 85.00 193 GLU A N 1
ATOM 1518 C CA . GLU A 1 193 ? 6.038 10.417 -13.318 1.00 85.00 193 GLU A CA 1
ATOM 1519 C C . GLU A 1 193 ? 5.962 10.335 -11.788 1.00 85.00 193 GLU A C 1
ATOM 1521 O O . GLU A 1 193 ? 6.236 11.331 -11.120 1.00 85.00 193 GLU A O 1
ATOM 1526 N N . ILE A 1 194 ? 5.732 9.141 -11.230 1.00 79.44 194 ILE A N 1
ATOM 1527 C CA . ILE A 1 194 ? 5.820 8.875 -9.782 1.00 79.44 194 ILE A CA 1
ATOM 1528 C C . ILE A 1 194 ? 7.194 9.303 -9.247 1.00 79.44 194 ILE A C 1
ATOM 1530 O O . ILE A 1 194 ? 7.297 9.991 -8.235 1.00 79.44 194 ILE A O 1
ATOM 1534 N N . GLY A 1 195 ? 8.260 8.975 -9.978 1.00 77.19 195 GLY A N 1
ATOM 1535 C CA . GLY A 1 195 ? 9.633 9.348 -9.658 1.00 77.19 195 GLY A CA 1
ATOM 1536 C C . GLY A 1 195 ? 9.908 10.851 -9.611 1.00 77.19 195 GLY A C 1
ATOM 1537 O O . GLY A 1 195 ? 10.795 11.287 -8.880 1.00 77.19 195 GLY A O 1
ATOM 1538 N N . LYS A 1 196 ? 9.170 11.663 -10.377 1.00 79.38 196 LYS A N 1
ATOM 1539 C CA . LYS A 1 196 ? 9.259 13.131 -10.291 1.00 79.38 196 LYS A CA 1
ATOM 1540 C C . LYS A 1 196 ? 8.535 13.661 -9.063 1.00 79.38 196 LYS A C 1
ATOM 1542 O O . LYS A 1 196 ? 9.023 14.591 -8.430 1.00 79.38 196 LYS A O 1
ATOM 1547 N N . LEU A 1 197 ? 7.389 13.064 -8.746 1.00 74.69 197 LEU A N 1
ATOM 1548 C CA . LEU A 1 197 ? 6.537 13.457 -7.627 1.00 74.69 197 LEU A CA 1
ATOM 1549 C C . LEU A 1 197 ? 7.073 12.957 -6.278 1.00 74.69 197 LEU A C 1
ATOM 1551 O O . LEU A 1 197 ? 6.643 13.437 -5.237 1.00 74.69 197 LEU A O 1
ATOM 1555 N N . SER A 1 198 ? 8.049 12.046 -6.267 1.00 65.75 198 SER A N 1
ATOM 1556 C CA . SER A 1 198 ? 8.566 11.431 -5.038 1.00 65.75 198 SER A CA 1
ATOM 1557 C C . SER A 1 198 ? 9.242 12.405 -4.069 1.00 65.75 198 SER A C 1
ATOM 1559 O O . SER A 1 198 ? 9.398 12.098 -2.892 1.00 65.75 198 SER A O 1
ATOM 1561 N N . SER A 1 199 ? 9.683 13.577 -4.538 1.00 61.16 199 SER A N 1
ATOM 1562 C CA . SER A 1 199 ? 10.163 14.640 -3.644 1.00 61.16 199 SER A CA 1
ATOM 1563 C C 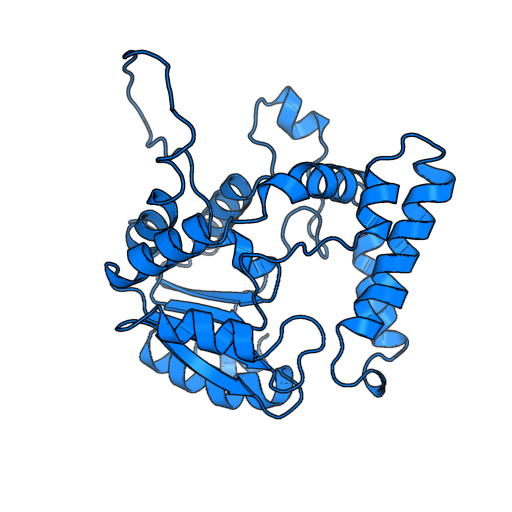. SER A 1 199 ? 9.029 15.401 -2.95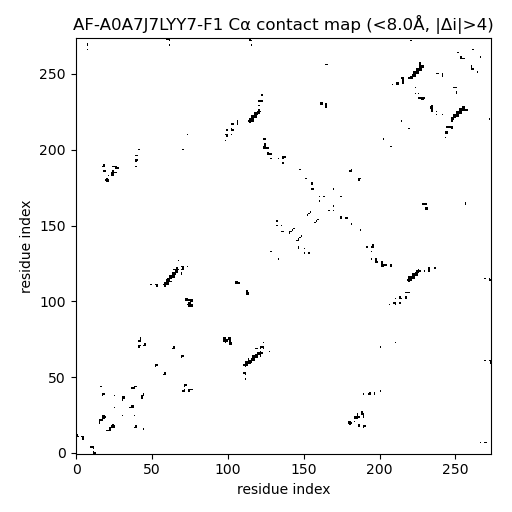6 1.00 61.16 199 SER A C 1
ATOM 1565 O O . SER A 1 199 ? 9.273 16.053 -1.947 1.00 61.16 199 SER A O 1
ATOM 1567 N N . GLU A 1 200 ? 7.812 15.333 -3.498 1.00 59.97 200 GLU A N 1
ATOM 1568 C CA . GLU A 1 200 ? 6.609 15.980 -2.961 1.00 59.97 200 GLU A CA 1
ATOM 1569 C C . GLU A 1 200 ? 5.855 15.077 -1.969 1.00 59.97 200 GLU A C 1
ATOM 1571 O O . GLU A 1 200 ? 5.056 15.576 -1.181 1.00 59.97 200 GLU A O 1
ATOM 1576 N N . THR A 1 201 ? 6.115 13.763 -1.974 1.00 55.69 201 THR A N 1
ATOM 1577 C CA . THR A 1 201 ? 5.464 12.787 -1.080 1.00 55.69 201 THR A CA 1
ATOM 1578 C C . THR A 1 201 ? 6.136 12.651 0.291 1.00 55.69 201 THR A C 1
ATOM 1580 O O . THR A 1 201 ? 5.547 12.086 1.208 1.00 55.69 201 THR A O 1
ATOM 1583 N N . PHE A 1 202 ? 7.339 13.205 0.479 1.00 59.03 202 PHE A N 1
ATOM 1584 C CA . PHE A 1 202 ? 8.001 13.248 1.785 1.00 59.03 202 PHE A CA 1
ATOM 1585 C C . PHE A 1 202 ? 7.401 14.352 2.666 1.00 59.03 202 PHE A C 1
ATOM 1587 O O . PHE A 1 202 ? 7.523 15.544 2.364 1.00 59.03 202 PHE A O 1
ATOM 1594 N N . LEU A 1 203 ? 6.814 13.975 3.804 1.00 60.31 203 LEU A N 1
ATOM 1595 C CA . LEU A 1 203 ? 6.382 14.943 4.807 1.00 60.31 203 LEU A CA 1
ATOM 1596 C C . LEU A 1 203 ? 7.560 15.334 5.701 1.00 60.31 203 LEU A C 1
ATOM 1598 O O . LEU A 1 203 ? 8.281 14.492 6.242 1.00 60.31 203 LEU A O 1
ATOM 1602 N N . SER A 1 204 ? 7.732 16.639 5.914 1.00 61.91 204 SER A N 1
ATOM 1603 C CA . SER A 1 204 ? 8.670 17.123 6.925 1.00 61.91 204 SER A CA 1
ATOM 1604 C C . SER A 1 204 ? 8.234 16.661 8.319 1.00 61.91 204 SER A C 1
ATOM 1606 O O . SER A 1 204 ? 7.048 16.464 8.592 1.00 61.91 204 SER A O 1
ATOM 1608 N N . THR A 1 205 ? 9.182 16.548 9.251 1.00 65.31 205 THR A N 1
ATOM 1609 C CA . THR A 1 205 ? 8.899 16.142 10.638 1.00 65.31 205 THR A CA 1
ATOM 1610 C C . THR A 1 205 ? 7.816 17.001 11.300 1.00 65.31 205 THR A C 1
ATOM 1612 O O . THR A 1 205 ? 7.048 16.498 12.117 1.00 65.31 205 THR A O 1
ATOM 1615 N N . GLN A 1 206 ? 7.733 18.289 10.947 1.00 61.31 206 GLN A N 1
ATOM 1616 C CA . GLN A 1 206 ? 6.697 19.195 11.451 1.00 61.31 206 GLN A CA 1
ATOM 1617 C C . GLN A 1 206 ? 5.319 18.865 10.867 1.00 61.31 206 GLN A 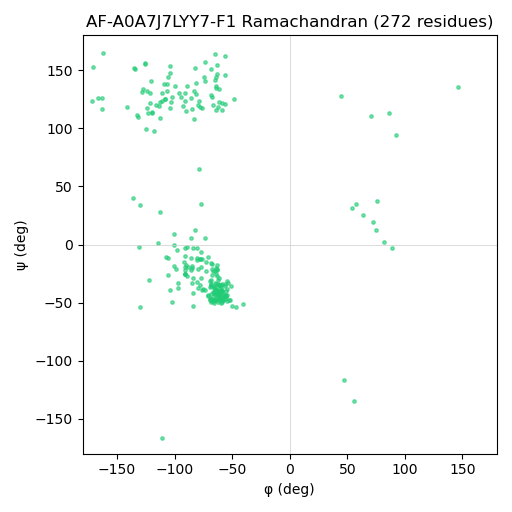C 1
ATOM 1619 O O . GLN A 1 206 ? 4.352 18.791 11.620 1.00 61.31 206 GLN A O 1
ATOM 1624 N N . LYS A 1 207 ? 5.240 18.585 9.560 1.00 63.41 207 LYS A N 1
ATOM 1625 C CA . LYS A 1 207 ? 3.994 18.190 8.887 1.00 63.41 207 LYS A CA 1
ATOM 1626 C C . LYS A 1 207 ? 3.444 16.876 9.423 1.00 63.41 207 LYS A C 1
ATOM 1628 O O . LYS A 1 207 ? 2.256 16.789 9.696 1.00 63.41 207 LYS A O 1
ATOM 1633 N N . VAL A 1 208 ? 4.312 15.892 9.666 1.00 64.56 208 VAL A N 1
ATOM 1634 C CA . VAL A 1 208 ? 3.903 14.631 10.303 1.00 64.56 208 VAL A CA 1
ATOM 1635 C C . VAL A 1 208 ? 3.284 14.895 11.673 1.00 64.56 208 VAL A C 1
ATOM 1637 O O . VAL A 1 208 ? 2.225 14.370 11.972 1.00 64.56 208 VAL A O 1
ATOM 1640 N N . VAL A 1 209 ? 3.897 15.742 12.505 1.00 65.56 209 VAL A N 1
ATOM 1641 C CA . VAL A 1 209 ? 3.334 16.073 13.828 1.00 65.56 209 VAL A CA 1
ATOM 1642 C C . VAL A 1 209 ? 1.964 16.742 13.711 1.00 65.56 209 VAL A C 1
ATOM 1644 O O . VAL A 1 209 ? 1.082 16.445 14.507 1.00 65.56 209 VAL A O 1
ATOM 1647 N N . ILE A 1 210 ? 1.787 17.632 12.737 1.00 64.19 210 ILE A N 1
ATOM 1648 C CA . ILE A 1 210 ? 0.518 18.320 12.491 1.00 64.19 210 ILE A CA 1
ATOM 1649 C C . ILE A 1 210 ? -0.560 17.324 12.034 1.00 64.19 210 ILE A C 1
ATOM 1651 O O . ILE A 1 210 ? -1.628 17.288 12.634 1.00 64.19 210 ILE A O 1
ATOM 1655 N N . LEU A 1 211 ? -0.248 16.461 11.062 1.00 65.19 211 LEU A N 1
ATOM 1656 C CA . LEU A 1 211 ? -1.137 15.402 10.572 1.00 65.19 211 LEU A CA 1
ATOM 1657 C C . LEU A 1 211 ? -1.592 14.473 11.707 1.00 65.19 211 LEU A C 1
ATOM 1659 O O . LEU A 1 211 ? -2.774 14.170 11.843 1.00 65.19 211 LEU A O 1
ATOM 1663 N N . LEU A 1 212 ? -0.640 14.043 12.537 1.00 65.25 212 LEU A N 1
ATOM 1664 C CA . LEU A 1 212 ? -0.900 13.160 13.669 1.00 65.25 212 LEU A CA 1
ATOM 1665 C C . LEU A 1 212 ? -1.798 13.825 14.721 1.00 65.25 212 LEU A C 1
ATOM 1667 O O . LEU A 1 212 ? -2.694 13.170 15.234 1.00 65.25 212 LEU A O 1
ATOM 1671 N N . LYS A 1 213 ? -1.618 15.123 14.995 1.00 65.56 213 LYS A N 1
ATOM 1672 C CA . LYS A 1 213 ? -2.512 15.873 15.892 1.00 65.56 213 LYS A CA 1
ATOM 1673 C C . LYS A 1 213 ? -3.931 15.975 15.343 1.00 65.56 213 LYS A C 1
ATOM 1675 O O . LYS A 1 213 ? -4.878 15.792 16.090 1.00 65.56 213 LYS A O 1
ATOM 1680 N N . SER A 1 214 ? -4.092 16.204 14.042 1.00 63.62 214 SER A N 1
ATOM 1681 C CA . SER A 1 214 ? -5.421 16.263 13.423 1.00 63.62 214 SER A CA 1
ATOM 1682 C C . SER A 1 214 ? -6.187 14.943 13.495 1.00 63.62 214 SER A C 1
ATOM 1684 O O . SER A 1 214 ? -7.411 14.961 13.466 1.00 63.62 214 SER A O 1
ATOM 1686 N N . LEU A 1 215 ? -5.490 13.807 13.600 1.00 63.41 215 LEU A N 1
ATOM 1687 C CA . LEU A 1 215 ? -6.123 12.504 13.820 1.00 63.41 215 LEU A CA 1
ATOM 1688 C C . LEU A 1 215 ? -6.661 12.343 15.251 1.00 63.41 215 LEU A C 1
ATOM 1690 O O . LEU A 1 215 ? -7.561 11.535 15.456 1.00 63.41 215 LEU A O 1
ATOM 1694 N N . GLU A 1 216 ? -6.142 13.088 16.236 1.00 65.12 216 GLU A N 1
ATOM 1695 C CA . GLU A 1 216 ? -6.639 13.032 17.622 1.00 65.12 216 GLU A CA 1
ATOM 1696 C C . GLU A 1 216 ? -8.042 13.638 17.756 1.00 65.12 216 GLU A C 1
ATOM 1698 O O . GLU A 1 216 ? -8.832 13.171 18.574 1.00 65.12 216 GLU A O 1
ATOM 1703 N N . ASP A 1 217 ? -8.361 14.636 16.929 1.00 62.38 217 ASP A N 1
ATOM 1704 C CA . ASP A 1 217 ? -9.644 15.347 16.954 1.00 62.38 217 ASP A CA 1
ATOM 1705 C C . ASP A 1 217 ? -10.756 14.624 16.169 1.00 62.38 217 ASP A C 1
ATOM 1707 O O . ASP A 1 217 ? -11.904 15.075 16.145 1.00 62.38 217 ASP A O 1
ATOM 1711 N N . LEU A 1 218 ? -10.439 13.501 15.517 1.00 63.03 218 LEU A N 1
ATOM 1712 C CA . LEU A 1 218 ? -11.384 12.751 14.696 1.00 63.03 218 LEU A CA 1
ATOM 1713 C C . LEU A 1 218 ? -11.891 11.486 15.385 1.00 63.03 218 LEU A C 1
ATOM 1715 O O . LEU A 1 218 ? -11.135 10.804 16.076 1.00 63.03 218 LEU A O 1
ATOM 1719 N N . PRO A 1 219 ? -13.145 11.080 15.114 1.00 67.19 219 PRO A N 1
ATOM 1720 C CA . PRO A 1 219 ? -13.717 9.837 15.623 1.00 67.19 219 PRO A CA 1
ATOM 1721 C C . PRO A 1 219 ? -13.209 8.601 14.850 1.00 67.19 219 PRO A C 1
ATOM 1723 O O . PRO A 1 219 ? -13.967 7.662 14.621 1.00 67.19 219 PRO A O 1
ATOM 1726 N N . VAL A 1 220 ? -11.951 8.612 14.399 1.00 70.69 220 VAL A N 1
ATOM 1727 C CA . VAL A 1 220 ? -11.333 7.536 13.614 1.00 70.69 220 VAL A CA 1
ATOM 1728 C C . VAL A 1 220 ? -10.272 6.862 14.471 1.00 70.69 220 VAL A C 1
ATOM 1730 O O . VAL A 1 220 ? -9.338 7.507 14.948 1.00 70.69 220 VAL A O 1
ATOM 1733 N N . LEU A 1 221 ? -10.399 5.550 14.654 1.00 77.12 221 LEU A N 1
ATOM 1734 C CA . LEU A 1 221 ? -9.401 4.766 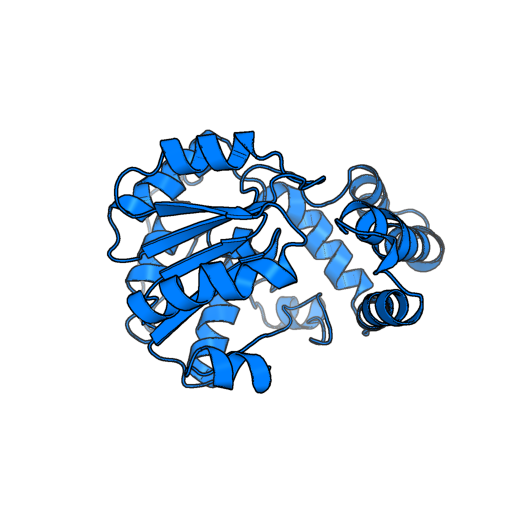15.374 1.00 77.12 221 LEU A CA 1
ATOM 1735 C C . LEU A 1 221 ? -8.242 4.423 14.441 1.00 77.12 221 LEU A C 1
ATOM 1737 O O . LEU A 1 221 ? -8.444 4.068 13.280 1.00 77.12 221 LEU A O 1
ATOM 1741 N N . VAL A 1 222 ? -7.016 4.511 14.943 1.00 76.75 222 VAL A N 1
ATOM 1742 C CA . VAL A 1 222 ? -5.812 4.251 14.156 1.00 76.75 222 VAL A CA 1
ATOM 1743 C C . VAL A 1 222 ? -5.002 3.128 14.802 1.00 76.75 222 VAL A C 1
ATOM 1745 O O . VAL A 1 222 ? -4.713 3.140 15.997 1.00 76.75 222 VAL A O 1
ATOM 1748 N N . LEU A 1 223 ? -4.607 2.135 14.014 1.00 78.94 223 LEU A N 1
ATOM 1749 C CA . LEU A 1 223 ? -3.722 1.058 14.446 1.00 78.94 223 LEU A CA 1
ATOM 1750 C C . LEU A 1 223 ? -2.393 1.183 13.716 1.00 78.94 223 LEU A C 1
ATOM 1752 O O . LEU A 1 223 ? -2.346 1.129 12.493 1.00 78.94 223 LEU A O 1
ATOM 1756 N N . VAL A 1 224 ? -1.302 1.300 14.462 1.00 80.06 224 VAL A N 1
ATOM 1757 C CA . VAL A 1 224 ? 0.052 1.255 13.912 1.00 80.06 224 VAL A CA 1
ATOM 1758 C C . VAL A 1 224 ? 0.640 -0.122 14.186 1.00 80.06 224 VAL A C 1
ATOM 1760 O O . VAL A 1 224 ? 0.658 -0.589 15.324 1.00 80.06 224 VAL A O 1
ATOM 1763 N N . VAL A 1 225 ? 1.133 -0.773 13.140 1.00 81.19 225 VAL A N 1
ATOM 1764 C CA . VAL A 1 225 ? 1.709 -2.113 13.175 1.00 81.19 225 VAL A CA 1
ATOM 1765 C C . VAL A 1 225 ? 3.160 -2.040 12.721 1.00 81.19 225 VAL A C 1
ATOM 1767 O O . VAL A 1 225 ? 3.459 -1.723 11.568 1.00 81.19 225 VAL A O 1
ATOM 1770 N N . ALA A 1 226 ? 4.061 -2.337 13.651 1.00 83.75 226 ALA A N 1
ATOM 1771 C CA . ALA A 1 226 ? 5.499 -2.325 13.436 1.00 83.75 226 ALA A CA 1
ATOM 1772 C C . ALA A 1 226 ? 6.047 -3.753 13.370 1.00 83.75 226 ALA A C 1
ATOM 1774 O O . ALA A 1 226 ? 5.689 -4.587 14.202 1.00 83.75 226 ALA A O 1
ATOM 1775 N N . GLY A 1 227 ? 6.958 -4.023 12.436 1.00 83.50 227 GLY A N 1
ATOM 1776 C CA . GLY A 1 227 ? 7.802 -5.216 12.497 1.00 83.50 227 GLY A CA 1
ATOM 1777 C C . GLY A 1 227 ? 8.981 -4.976 13.440 1.00 83.50 227 GLY A C 1
ATOM 1778 O O . GLY A 1 227 ? 9.676 -3.969 13.314 1.00 83.50 227 GLY A O 1
ATOM 1779 N N . ALA A 1 228 ? 9.221 -5.881 14.389 1.00 84.00 228 ALA A N 1
ATOM 1780 C CA . ALA A 1 228 ? 10.365 -5.788 15.301 1.00 84.00 228 ALA A CA 1
ATOM 1781 C C . ALA A 1 228 ? 11.707 -5.844 14.550 1.00 84.00 228 ALA A C 1
ATOM 1783 O O . ALA A 1 228 ? 12.658 -5.157 14.918 1.00 84.00 228 ALA A O 1
ATOM 1784 N N . GLU A 1 229 ? 11.745 -6.624 13.471 1.00 82.25 229 GLU A N 1
ATOM 1785 C CA . GLU A 1 229 ? 12.913 -6.871 12.622 1.00 82.25 229 GLU A CA 1
ATOM 1786 C C . GLU A 1 229 ? 12.739 -6.283 11.208 1.00 82.25 229 GLU A C 1
ATOM 1788 O O . GLU A 1 229 ? 13.280 -6.788 10.225 1.00 82.25 229 GLU A O 1
ATOM 1793 N N . ASP A 1 230 ? 11.944 -5.220 11.081 1.00 79.38 230 ASP A N 1
ATOM 1794 C CA . ASP A 1 230 ? 11.767 -4.514 9.814 1.00 79.38 230 ASP A CA 1
ATOM 1795 C C . ASP A 1 230 ? 13.100 -3.868 9.372 1.00 79.38 230 ASP A C 1
ATOM 1797 O O . ASP A 1 230 ? 13.649 -2.986 10.040 1.00 79.38 230 ASP A O 1
ATOM 1801 N N . ALA A 1 231 ? 13.634 -4.330 8.236 1.00 78.44 231 ALA A N 1
ATOM 1802 C CA . ALA A 1 231 ? 14.902 -3.862 7.672 1.00 78.44 231 ALA A CA 1
ATOM 1803 C C . ALA A 1 231 ? 14.815 -2.449 7.061 1.00 78.44 231 ALA A C 1
ATOM 1805 O O . ALA A 1 231 ? 15.837 -1.818 6.783 1.00 78.44 231 ALA A O 1
ATOM 1806 N N . LEU A 1 232 ? 13.597 -1.960 6.827 1.00 75.69 232 LEU A N 1
ATOM 1807 C CA . LEU A 1 232 ? 13.278 -0.740 6.101 1.00 75.69 232 LEU A CA 1
ATOM 1808 C C . LEU A 1 232 ? 12.877 0.411 7.030 1.00 75.69 232 LEU A C 1
ATOM 1810 O O . LEU A 1 232 ? 13.264 1.559 6.775 1.00 75.69 232 LEU A O 1
ATOM 1814 N N . VAL A 1 233 ? 12.116 0.125 8.088 1.00 76.62 233 VAL A N 1
ATOM 1815 C CA . VAL A 1 233 ? 11.645 1.114 9.065 1.00 76.62 233 VAL A CA 1
ATOM 1816 C C . VAL A 1 233 ? 11.891 0.609 10.486 1.00 76.62 233 VAL A C 1
ATOM 1818 O O . VAL A 1 233 ? 11.238 -0.306 10.968 1.00 76.62 233 VAL A O 1
ATOM 1821 N N . SER A 1 234 ? 12.809 1.254 11.211 1.00 81.75 234 SER A N 1
ATOM 1822 C CA . SER A 1 234 ? 13.157 0.832 12.576 1.00 81.75 234 SER A CA 1
ATOM 1823 C C . SER A 1 234 ? 11.983 0.957 13.558 1.00 81.75 234 SER A C 1
ATOM 1825 O O . SER A 1 234 ? 11.281 1.972 13.553 1.00 81.75 234 SER A O 1
ATOM 1827 N N . LEU A 1 235 ? 11.876 0.028 14.513 1.00 82.56 235 LEU A N 1
ATOM 1828 C CA . LEU A 1 235 ? 10.870 0.054 15.586 1.00 82.56 235 LEU A CA 1
ATOM 1829 C C . LEU A 1 235 ? 10.810 1.389 16.354 1.00 82.56 235 LEU A C 1
ATOM 1831 O O . LEU A 1 235 ? 9.731 1.862 16.715 1.00 82.56 235 LEU A O 1
ATOM 1835 N N . LYS A 1 236 ? 11.963 2.039 16.561 1.00 82.25 236 LYS A N 1
ATOM 1836 C CA . LYS A 1 236 ? 12.060 3.340 17.243 1.00 82.25 236 LYS A CA 1
ATOM 1837 C C . LYS A 1 236 ? 11.192 4.411 16.577 1.00 82.25 236 LYS A C 1
ATOM 1839 O O . LYS A 1 236 ? 10.644 5.270 17.261 1.00 82.25 236 LYS A O 1
ATOM 1844 N N . TYR A 1 237 ? 11.051 4.355 15.254 1.00 78.62 237 TYR A N 1
ATOM 1845 C CA . TYR A 1 237 ? 10.206 5.280 14.507 1.00 78.62 237 TYR A CA 1
ATOM 1846 C C . TYR A 1 237 ? 8.734 5.142 14.912 1.00 78.62 237 TYR A C 1
ATOM 1848 O O . TYR A 1 237 ? 8.090 6.135 15.252 1.00 78.62 237 TYR A O 1
ATOM 1856 N N . PHE A 1 238 ? 8.231 3.908 14.963 1.00 77.44 238 PHE A N 1
ATOM 1857 C CA . PHE A 1 238 ? 6.857 3.611 15.364 1.00 77.44 238 PHE A CA 1
ATOM 1858 C C . PHE A 1 238 ? 6.590 3.945 16.831 1.00 77.44 238 PHE A C 1
ATOM 1860 O O . PHE A 1 238 ? 5.535 4.478 17.150 1.00 77.44 238 PHE A O 1
ATOM 1867 N N . GLN A 1 239 ? 7.561 3.714 17.718 1.00 80.75 239 GLN A N 1
ATOM 1868 C CA . GLN A 1 239 ? 7.460 4.120 19.123 1.00 80.75 239 GLN A CA 1
ATOM 1869 C C . GLN A 1 239 ? 7.336 5.642 19.264 1.00 80.75 239 GLN A C 1
ATOM 1871 O O . GLN A 1 239 ? 6.498 6.126 20.021 1.00 80.75 239 GLN A O 1
ATOM 1876 N N . VAL A 1 240 ? 8.128 6.406 18.504 1.00 78.25 240 VAL A N 1
ATOM 1877 C CA . VAL A 1 240 ? 8.034 7.873 18.490 1.00 78.25 240 VAL A CA 1
ATOM 1878 C C . VAL A 1 240 ? 6.695 8.330 17.910 1.00 78.25 240 VAL A C 1
ATOM 1880 O O . VAL A 1 240 ? 6.084 9.236 18.470 1.00 78.25 240 VAL A O 1
ATOM 1883 N N . MET A 1 241 ? 6.221 7.711 16.826 1.00 72.94 241 MET A N 1
ATOM 1884 C CA . MET A 1 241 ? 4.909 8.007 16.241 1.00 72.94 241 MET A CA 1
ATOM 1885 C C . MET A 1 241 ? 3.780 7.747 17.244 1.00 72.94 241 MET A C 1
ATOM 1887 O O . MET A 1 241 ? 2.986 8.644 17.498 1.00 72.94 241 MET A O 1
ATOM 1891 N N . ALA A 1 242 ? 3.761 6.569 17.870 1.00 76.00 242 ALA A N 1
ATOM 1892 C CA . ALA A 1 242 ? 2.754 6.194 18.857 1.00 76.00 242 ALA A CA 1
ATOM 1893 C C . ALA A 1 242 ? 2.796 7.090 20.102 1.00 76.00 242 ALA A C 1
ATOM 1895 O O . ALA A 1 242 ? 1.757 7.508 20.586 1.00 76.00 242 ALA A O 1
ATOM 1896 N N . SER A 1 243 ? 3.986 7.470 20.587 1.00 75.75 243 SER A N 1
ATOM 1897 C CA . SER A 1 243 ? 4.108 8.367 21.751 1.00 75.75 243 SER A CA 1
ATOM 1898 C C . SER A 1 243 ? 3.527 9.767 21.526 1.00 75.75 243 SER A C 1
ATOM 1900 O O . SER A 1 243 ? 3.248 10.479 22.486 1.00 75.75 243 SER A O 1
ATOM 1902 N N . LYS A 1 244 ? 3.375 10.177 20.261 1.00 70.31 244 LYS A N 1
ATOM 1903 C CA . LYS A 1 244 ? 2.805 11.471 19.872 1.00 70.31 244 LYS A CA 1
ATOM 1904 C C . LYS A 1 244 ? 1.290 11.432 19.688 1.00 70.31 244 LYS A C 1
ATOM 1906 O O . LYS A 1 244 ? 0.730 12.468 19.358 1.00 70.31 244 LYS A O 1
ATOM 1911 N N . LEU A 1 245 ? 0.673 10.264 19.842 1.00 64.81 245 LEU A N 1
ATOM 1912 C CA . LEU A 1 245 ? -0.733 10.022 19.566 1.00 64.81 245 LEU A CA 1
ATOM 1913 C C . LEU A 1 245 ? -1.373 9.448 20.828 1.00 64.81 245 LEU A C 1
ATOM 1915 O O . LEU A 1 245 ? -1.192 8.275 21.142 1.00 64.81 245 LEU A O 1
ATOM 1919 N N . VAL A 1 246 ? -2.057 10.288 21.598 1.00 56.38 246 VAL A N 1
ATOM 1920 C CA . VAL A 1 246 ? -2.355 9.959 23.002 1.00 56.38 246 VAL A CA 1
ATOM 1921 C C . VAL A 1 246 ? -3.697 9.236 23.173 1.00 56.38 246 VAL A C 1
ATOM 1923 O O . VAL A 1 246 ? -3.836 8.457 24.112 1.00 56.38 246 VAL A O 1
ATOM 1926 N N . ASN A 1 247 ? -4.660 9.421 22.257 1.00 58.69 247 ASN A N 1
ATOM 1927 C CA . ASN A 1 247 ? -6.047 8.973 22.484 1.00 58.69 247 ASN A CA 1
ATOM 1928 C C . ASN A 1 247 ? -6.620 7.993 21.444 1.00 58.69 247 ASN A C 1
ATOM 1930 O O . ASN A 1 247 ? -7.434 7.149 21.810 1.00 58.69 247 ASN A O 1
ATOM 1934 N N . SER A 1 248 ? -6.193 8.059 20.178 1.00 62.22 248 SER A N 1
ATOM 1935 C CA . SER A 1 248 ? -6.833 7.299 19.082 1.00 62.22 248 SER A CA 1
ATOM 1936 C C . SER A 1 248 ? -5.939 6.227 18.459 1.00 62.22 248 SER A C 1
ATOM 1938 O O . SER A 1 248 ? -6.357 5.569 17.507 1.00 62.22 248 SER A O 1
ATOM 1940 N N . VAL A 1 249 ? -4.704 6.050 18.954 1.00 67.00 249 VAL A N 1
ATOM 1941 C CA . VAL A 1 249 ? -3.696 5.207 18.296 1.00 67.00 249 VAL A CA 1
ATOM 1942 C C . VAL A 1 249 ? -3.214 4.077 19.187 1.00 67.00 249 VAL A C 1
ATOM 1944 O O . VAL A 1 249 ? -2.653 4.293 20.256 1.00 67.00 249 VAL A O 1
ATOM 1947 N N . SER A 1 250 ? -3.381 2.850 18.702 1.00 74.44 250 SER A N 1
ATOM 1948 C CA . SER A 1 250 ? -2.776 1.658 19.298 1.00 74.44 250 SER A CA 1
ATOM 1949 C C . SER A 1 250 ? -1.520 1.263 18.525 1.00 74.44 250 SER A C 1
ATOM 1951 O O . SER A 1 250 ? -1.531 1.248 17.296 1.00 74.44 250 SER A O 1
ATOM 1953 N N . LEU A 1 251 ? -0.440 0.915 19.230 1.00 77.50 251 LEU A N 1
ATOM 1954 C CA . LEU A 1 251 ? 0.766 0.341 18.628 1.00 77.50 251 LEU A CA 1
ATOM 1955 C C . LEU A 1 251 ? 0.802 -1.165 18.878 1.00 77.50 251 LEU A C 1
ATOM 1957 O O . LEU A 1 251 ? 0.832 -1.613 20.022 1.00 77.50 251 LEU A O 1
ATOM 1961 N N . THR A 1 252 ? 0.868 -1.937 17.801 1.00 82.06 252 THR A N 1
ATOM 1962 C CA . THR A 1 252 ? 1.133 -3.374 17.834 1.00 82.06 252 THR A CA 1
ATOM 1963 C C . THR A 1 252 ? 2.506 -3.643 17.238 1.00 82.06 252 THR A C 1
ATOM 1965 O O . THR A 1 252 ? 2.822 -3.175 16.147 1.00 82.06 252 THR A O 1
ATOM 1968 N N . VAL A 1 253 ? 3.321 -4.421 17.945 1.00 80.12 253 VAL A N 1
ATOM 1969 C CA . VAL A 1 253 ? 4.630 -4.866 17.456 1.00 80.12 253 VAL A CA 1
ATOM 1970 C C . VAL A 1 253 ? 4.548 -6.349 17.130 1.00 80.12 253 VAL A C 1
ATOM 1972 O O . VAL A 1 253 ? 4.170 -7.146 17.988 1.00 80.12 253 VAL A O 1
ATOM 1975 N N . LEU A 1 254 ? 4.903 -6.703 15.900 1.00 79.62 254 LEU A N 1
ATOM 1976 C CA . LEU A 1 254 ? 4.975 -8.078 15.421 1.00 79.62 254 LEU A CA 1
ATOM 1977 C C . LEU A 1 254 ? 6.412 -8.572 15.544 1.00 79.62 254 LEU A C 1
ATOM 1979 O O . LEU A 1 254 ? 7.340 -7.880 15.124 1.00 79.62 254 LEU A O 1
ATOM 1983 N N . GLN A 1 255 ? 6.591 -9.749 16.136 1.00 70.44 255 GLN A N 1
ATOM 1984 C CA . GLN A 1 255 ? 7.916 -10.330 16.382 1.00 70.44 255 GLN A CA 1
ATOM 1985 C C . GLN A 1 255 ? 8.377 -11.215 15.220 1.00 70.44 255 GLN A C 1
ATOM 1987 O O . GLN A 1 255 ? 9.570 -11.409 15.037 1.00 70.44 255 GLN A O 1
ATOM 1992 N N . GLY A 1 256 ? 7.437 -11.764 14.445 1.00 63.75 256 GLY A N 1
ATOM 1993 C CA . GLY A 1 256 ? 7.720 -12.668 13.330 1.00 63.75 256 GLY A CA 1
ATOM 1994 C C . GLY A 1 256 ? 7.423 -12.070 11.948 1.00 63.75 256 GLY A C 1
ATOM 1995 O O . GLY A 1 256 ? 7.175 -10.868 11.822 1.00 63.75 256 GLY A O 1
ATOM 1996 N N . PRO A 1 257 ? 7.393 -12.905 10.886 1.00 59.06 257 PRO A N 1
ATOM 1997 C CA . PRO A 1 257 ? 7.019 -12.454 9.551 1.00 59.06 257 PRO A CA 1
ATOM 1998 C C . PRO A 1 257 ? 5.636 -11.809 9.596 1.00 59.06 257 PRO A C 1
ATOM 2000 O O . PRO A 1 257 ? 4.654 -12.465 9.953 1.00 59.06 257 PRO A O 1
ATOM 2003 N N . VAL A 1 258 ? 5.591 -10.536 9.193 1.00 56.16 258 VAL A N 1
ATOM 2004 C CA . VAL A 1 258 ? 4.429 -9.641 9.268 1.00 56.16 258 VAL A CA 1
ATOM 2005 C C . VAL A 1 258 ? 3.139 -10.381 8.894 1.00 56.16 258 VAL A C 1
ATOM 2007 O O . VAL A 1 258 ? 2.234 -10.455 9.711 1.00 56.16 258 VAL A O 1
ATOM 2010 N N . LEU A 1 259 ? 3.081 -11.083 7.758 1.00 54.84 259 LEU A N 1
ATOM 2011 C CA . LEU A 1 259 ? 1.859 -11.767 7.304 1.00 54.84 259 LEU A CA 1
ATOM 2012 C C . LEU A 1 259 ? 1.262 -12.826 8.255 1.00 54.84 259 LEU A C 1
ATOM 2014 O O . LEU A 1 259 ? 0.043 -12.979 8.277 1.00 54.84 259 LEU A O 1
ATOM 2018 N N . ALA A 1 260 ? 2.068 -13.576 9.014 1.00 58.41 260 ALA A N 1
ATOM 2019 C CA . ALA A 1 260 ? 1.545 -14.673 9.840 1.00 58.41 260 ALA A CA 1
ATOM 2020 C C . ALA A 1 260 ? 0.918 -14.166 11.148 1.00 58.41 260 ALA A C 1
ATOM 2022 O O . ALA A 1 260 ? -0.101 -14.688 11.598 1.00 58.41 260 ALA A O 1
ATOM 2023 N N . GLU A 1 261 ? 1.516 -13.131 11.740 1.00 65.31 261 GLU A N 1
ATOM 2024 C CA . GLU A 1 261 ? 1.048 -12.540 12.996 1.00 65.31 261 GLU A CA 1
ATOM 2025 C C . GLU A 1 261 ? 0.054 -11.386 12.752 1.00 65.31 261 GLU A C 1
ATOM 2027 O O . GLU A 1 261 ? -0.827 -11.155 13.581 1.00 65.31 261 GLU A O 1
ATOM 2032 N N . VAL A 1 262 ? 0.121 -10.720 11.586 1.00 67.56 262 VAL A N 1
ATOM 2033 C CA . VAL A 1 262 ? -0.776 -9.616 11.191 1.00 67.56 262 VAL A CA 1
ATOM 2034 C C . VAL A 1 262 ? -2.234 -9.995 11.389 1.00 67.56 262 VAL A C 1
ATOM 2036 O O . VAL A 1 262 ? -2.947 -9.285 12.085 1.00 67.56 262 VAL A O 1
ATOM 2039 N N . HIS A 1 263 ? -2.694 -11.118 10.843 1.00 70.31 263 HIS A N 1
ATOM 2040 C CA . HIS A 1 263 ? -4.115 -11.459 10.923 1.00 70.31 263 HIS A CA 1
ATOM 2041 C C . HIS A 1 263 ? -4.570 -11.734 12.359 1.00 70.31 263 HIS A C 1
ATOM 2043 O O . HIS A 1 263 ? -5.661 -11.331 12.749 1.00 70.31 263 HIS A O 1
ATOM 2049 N N . GLN A 1 264 ? -3.720 -12.352 13.182 1.00 71.62 264 GLN A N 1
ATOM 2050 C CA . GLN A 1 264 ? -4.050 -12.636 14.582 1.00 71.62 264 GLN A CA 1
ATOM 2051 C C . GLN A 1 264 ? -4.154 -11.366 15.430 1.00 71.62 264 GLN A C 1
ATOM 2053 O O . GLN A 1 264 ? -4.909 -11.336 16.398 1.00 71.62 264 GLN A O 1
ATOM 2058 N N . ARG A 1 265 ? -3.397 -10.322 15.079 1.00 75.62 265 ARG A N 1
ATOM 2059 C CA . ARG A 1 265 ? -3.333 -9.072 15.845 1.00 75.62 265 ARG A CA 1
ATOM 2060 C C . ARG A 1 265 ? -4.252 -7.979 15.305 1.00 75.62 265 ARG A C 1
ATOM 2062 O O . ARG A 1 265 ? -4.827 -7.238 16.094 1.00 75.62 265 ARG A O 1
ATOM 2069 N N . ILE A 1 266 ? -4.392 -7.882 13.984 1.00 78.19 266 ILE A N 1
ATOM 2070 C CA . ILE A 1 266 ? -5.167 -6.837 13.308 1.00 78.19 266 ILE A CA 1
ATOM 2071 C C . ILE A 1 266 ? -6.650 -7.206 13.252 1.00 78.19 266 ILE A C 1
ATOM 2073 O O . ILE A 1 266 ? -7.483 -6.343 13.510 1.00 78.19 266 ILE A O 1
ATOM 2077 N N . ASN A 1 267 ? -7.008 -8.467 12.968 1.00 81.56 267 ASN A N 1
ATOM 2078 C CA . ASN A 1 267 ? -8.417 -8.843 12.797 1.00 81.56 267 ASN A CA 1
ATOM 2079 C C . ASN A 1 267 ? -9.273 -8.541 14.045 1.00 81.56 267 ASN A C 1
ATOM 2081 O O . ASN A 1 267 ? -10.331 -7.940 13.875 1.00 81.56 267 ASN A O 1
ATOM 2085 N N . PRO A 1 268 ? -8.845 -8.864 15.288 1.00 82.81 268 PRO A N 1
ATOM 2086 C CA . PRO A 1 268 ? -9.627 -8.524 16.478 1.00 82.81 268 PRO A CA 1
ATOM 2087 C C . PRO A 1 268 ? -9.855 -7.021 16.637 1.00 82.81 268 PRO A C 1
ATOM 2089 O O . PRO A 1 268 ? -10.914 -6.616 17.102 1.00 82.81 268 PRO A O 1
ATOM 2092 N N . TRP A 1 269 ? -8.876 -6.204 16.238 1.00 83.88 269 TRP A N 1
ATOM 2093 C CA . TRP A 1 269 ? -9.005 -4.752 16.252 1.00 83.88 269 TRP A CA 1
ATOM 2094 C C . TRP A 1 269 ? -10.003 -4.288 15.187 1.00 83.88 269 TRP A C 1
ATOM 2096 O O . TRP A 1 269 ? -10.923 -3.553 15.514 1.00 83.88 269 TRP A O 1
ATOM 2106 N N . ILE A 1 270 ? -9.907 -4.782 13.946 1.00 77.75 270 ILE A N 1
ATOM 2107 C CA . ILE A 1 270 ? -10.857 -4.440 12.871 1.00 77.75 270 ILE A CA 1
ATOM 2108 C C . ILE A 1 270 ? -12.302 -4.745 13.294 1.00 77.75 270 ILE A C 1
ATOM 2110 O O . ILE A 1 270 ? -13.169 -3.890 13.129 1.00 77.75 270 ILE A O 1
ATOM 2114 N N . CYS A 1 271 ? -12.553 -5.907 13.903 1.00 78.75 271 CYS A N 1
ATOM 2115 C CA . CYS A 1 271 ? -13.891 -6.299 14.365 1.00 78.75 271 CYS A CA 1
ATOM 2116 C C . CYS A 1 271 ? -14.428 -5.465 15.544 1.00 78.75 271 CYS A C 1
ATOM 2118 O O . CYS A 1 271 ? -15.610 -5.551 15.851 1.00 78.75 271 CYS A O 1
ATOM 2120 N N . GLN A 1 272 ? -13.584 -4.707 16.249 1.00 80.25 272 GLN A N 1
ATOM 2121 C CA . GLN A 1 272 ? -14.032 -3.765 17.285 1.00 80.25 272 GLN A CA 1
ATOM 2122 C C . GLN A 1 272 ? -14.402 -2.398 16.703 1.00 80.25 272 GLN A C 1
ATOM 2124 O O . GLN A 1 272 ? -15.117 -1.632 17.347 1.00 80.25 272 GLN A O 1
ATOM 2129 N N . VAL A 1 273 ? -13.873 -2.081 15.520 1.00 76.38 273 VAL A N 1
ATOM 2130 C CA . VAL A 1 273 ? -13.993 -0.770 14.878 1.00 76.38 273 VAL A CA 1
ATOM 2131 C C . VAL A 1 273 ? -15.134 -0.728 13.852 1.00 76.38 273 VAL A C 1
ATOM 2133 O O . VAL A 1 273 ? -15.756 0.325 13.692 1.00 76.38 273 VAL A O 1
ATOM 2136 N N . LEU A 1 274 ? -15.407 -1.849 13.172 1.00 69.06 274 LEU A N 1
ATOM 2137 C CA . LEU A 1 274 ? -16.525 -2.039 12.232 1.00 69.06 274 LEU A CA 1
ATOM 2138 C C . LEU A 1 274 ? -17.802 -2.515 12.926 1.00 69.06 274 LEU A C 1
ATOM 2140 O O . LEU A 1 274 ? -18.826 -1.812 12.790 1.00 69.06 274 LEU A O 1
#